Protein AF-A0A9D6MHW8-F1 (afdb_monomer_lite)

Structure (mmCIF, N/CA/C/O backbone):
data_AF-A0A9D6MHW8-F1
#
_entry.id   AF-A0A9D6MHW8-F1
#
loop_
_atom_site.group_PDB
_atom_site.id
_atom_site.type_symbol
_atom_site.label_atom_id
_atom_site.label_alt_id
_atom_site.label_comp_id
_atom_site.label_asym_id
_atom_site.label_entity_id
_atom_site.label_seq_id
_atom_site.pdbx_PDB_ins_code
_atom_site.Cartn_x
_atom_site.Cartn_y
_atom_site.Cartn_z
_atom_site.occupancy
_atom_site.B_iso_or_equiv
_atom_site.auth_seq_id
_atom_site.auth_comp_id
_atom_site.auth_asym_id
_atom_site.auth_atom_id
_atom_site.pdbx_PDB_model_num
ATOM 1 N N . MET A 1 1 ? 8.747 -47.558 -3.007 1.00 45.25 1 MET A N 1
ATOM 2 C CA . MET A 1 1 ? 7.512 -46.840 -2.622 1.00 45.25 1 MET A CA 1
ATOM 3 C C . MET A 1 1 ? 7.014 -46.098 -3.854 1.00 45.25 1 MET A C 1
ATOM 5 O O . MET A 1 1 ? 7.780 -45.336 -4.421 1.00 45.25 1 MET A O 1
ATOM 9 N N . LYS A 1 2 ? 5.817 -46.427 -4.355 1.00 37.75 2 LYS A N 1
ATOM 10 C CA . LYS A 1 2 ? 5.251 -45.852 -5.588 1.00 37.75 2 LYS A CA 1
ATOM 11 C C . LYS A 1 2 ? 4.432 -44.615 -5.209 1.00 37.75 2 LYS A C 1
ATOM 13 O O . LYS A 1 2 ? 3.480 -44.750 -4.446 1.00 37.75 2 LYS A O 1
ATOM 18 N N . HIS A 1 3 ? 4.806 -43.433 -5.693 1.00 39.91 3 HIS A N 1
ATOM 19 C CA . HIS A 1 3 ? 4.016 -42.218 -5.492 1.00 39.91 3 HIS A CA 1
ATOM 20 C C . HIS A 1 3 ? 2.949 -42.115 -6.581 1.00 39.91 3 HIS A C 1
ATOM 22 O O . HIS A 1 3 ? 3.249 -41.982 -7.764 1.00 39.91 3 HIS A O 1
ATOM 28 N N . SER A 1 4 ? 1.698 -42.256 -6.147 1.00 43.16 4 SER A N 1
ATOM 29 C CA . SER A 1 4 ? 0.501 -42.107 -6.965 1.00 43.16 4 SER A CA 1
ATOM 30 C C . SER A 1 4 ? 0.203 -40.618 -7.117 1.00 43.16 4 SER A C 1
ATOM 32 O O . SER A 1 4 ? -0.117 -39.949 -6.137 1.00 43.16 4 SER A O 1
ATOM 34 N N . ILE A 1 5 ? 0.331 -40.098 -8.335 1.00 41.22 5 ILE A N 1
ATOM 35 C CA . ILE A 1 5 ? -0.012 -38.714 -8.672 1.00 41.22 5 ILE A CA 1
ATOM 36 C C . ILE A 1 5 ? -1.536 -38.644 -8.819 1.00 41.22 5 ILE A C 1
ATOM 38 O O . ILE A 1 5 ? -2.108 -39.216 -9.745 1.00 41.22 5 ILE A O 1
ATOM 42 N N . SER A 1 6 ? -2.191 -37.985 -7.863 1.00 47.97 6 SER A N 1
ATOM 43 C CA . SER A 1 6 ? -3.629 -37.711 -7.882 1.00 47.97 6 SER A CA 1
ATOM 44 C C . SER A 1 6 ? -3.895 -36.482 -8.750 1.00 47.97 6 SER A C 1
ATOM 46 O O . SER A 1 6 ? -3.543 -35.363 -8.379 1.00 47.97 6 SER A O 1
ATOM 48 N N . ILE A 1 7 ? -4.482 -36.698 -9.925 1.00 47.59 7 ILE A N 1
ATOM 49 C CA . ILE A 1 7 ? -4.907 -35.639 -10.843 1.00 47.59 7 ILE A CA 1
ATOM 50 C C . ILE A 1 7 ? -6.338 -35.248 -10.460 1.00 47.59 7 ILE A C 1
ATOM 52 O O . ILE A 1 7 ? -7.271 -36.030 -10.641 1.00 47.59 7 ILE A O 1
ATOM 56 N N . TYR A 1 8 ? -6.515 -34.043 -9.921 1.00 42.53 8 TYR A N 1
ATOM 57 C CA . TYR A 1 8 ? -7.841 -33.483 -9.660 1.00 42.53 8 TYR A CA 1
ATOM 58 C C . TYR A 1 8 ? -8.502 -33.027 -10.974 1.00 42.53 8 TYR A C 1
ATOM 60 O O . TYR A 1 8 ? -7.849 -32.374 -11.790 1.00 42.53 8 TYR A O 1
ATOM 68 N N . PRO A 1 9 ? -9.796 -33.320 -11.201 1.00 50.28 9 PRO A N 1
ATOM 69 C CA . PRO A 1 9 ? -10.499 -32.865 -12.391 1.00 50.28 9 PRO A CA 1
ATOM 70 C C . PRO A 1 9 ? -10.861 -31.375 -12.306 1.00 50.28 9 PRO A C 1
ATOM 72 O O . PRO A 1 9 ? -11.487 -30.913 -11.350 1.00 50.28 9 PRO A O 1
ATOM 75 N N . ILE A 1 10 ? -10.517 -30.642 -13.365 1.00 46.12 10 ILE A N 1
ATOM 76 C CA . ILE A 1 10 ? -10.939 -29.261 -13.623 1.00 46.12 10 ILE A CA 1
ATOM 77 C C . ILE A 1 10 ? -12.464 -29.250 -13.818 1.00 46.12 10 ILE A C 1
ATOM 79 O O . ILE A 1 10 ? -12.979 -29.767 -14.813 1.00 46.12 10 ILE A O 1
ATOM 83 N N . ARG A 1 11 ? -13.203 -28.659 -12.870 1.00 42.16 11 ARG A N 1
ATOM 84 C CA . ARG A 1 11 ? -14.642 -28.394 -13.018 1.00 42.16 11 ARG A CA 1
ATOM 85 C C . ARG A 1 11 ? -14.851 -27.288 -14.056 1.00 42.16 11 ARG A C 1
ATOM 87 O O . ARG A 1 11 ? -14.437 -26.153 -13.850 1.00 42.16 11 ARG A O 1
ATOM 94 N N . ARG A 1 12 ? -15.514 -27.627 -15.164 1.00 43.53 12 ARG A N 1
ATOM 95 C CA . ARG A 1 12 ? -16.048 -26.661 -16.135 1.00 43.53 12 ARG A CA 1
ATOM 96 C C . ARG A 1 12 ? -17.321 -26.043 -15.556 1.00 43.53 12 ARG A C 1
ATOM 98 O O . ARG A 1 12 ? -18.259 -26.774 -15.245 1.00 43.53 12 ARG A O 1
ATOM 105 N N . ASN A 1 13 ? -17.341 -24.721 -15.407 1.00 44.19 13 ASN A N 1
ATOM 106 C CA . ASN A 1 13 ? -18.536 -23.989 -14.999 1.00 44.19 13 ASN A CA 1
ATOM 107 C C . ASN A 1 13 ? -19.590 -24.030 -16.110 1.00 44.19 13 ASN A C 1
ATOM 109 O O . ASN A 1 13 ? -19.290 -23.835 -17.288 1.00 44.19 13 ASN A O 1
ATOM 113 N N . ALA A 1 14 ? -20.814 -24.343 -15.693 1.00 45.22 14 ALA A N 1
ATOM 114 C CA . ALA A 1 14 ? -21.983 -24.507 -16.531 1.00 45.22 14 ALA A CA 1
ATOM 115 C C . ALA A 1 14 ? -22.460 -23.173 -17.122 1.00 45.22 14 ALA A C 1
ATOM 117 O O . ALA A 1 14 ? -22.386 -22.117 -16.500 1.00 45.22 14 ALA A O 1
ATOM 118 N N . THR A 1 15 ? -22.954 -23.281 -18.347 1.00 43.88 15 THR A N 1
ATOM 119 C CA . THR A 1 15 ? -23.529 -22.252 -19.206 1.00 43.88 15 THR A CA 1
ATOM 120 C C . THR A 1 15 ? -24.813 -21.676 -18.602 1.00 43.88 15 THR A C 1
ATOM 122 O O . THR A 1 15 ? -25.770 -22.412 -18.368 1.00 43.88 15 THR A O 1
ATOM 125 N N . THR A 1 16 ? -24.855 -20.364 -18.373 1.00 48.88 16 THR A N 1
ATOM 126 C CA . THR A 1 16 ? -26.069 -19.648 -17.949 1.00 48.88 16 THR A CA 1
ATOM 127 C C . THR A 1 16 ? -27.046 -19.499 -19.129 1.00 48.88 16 THR A C 1
ATOM 129 O O . THR A 1 16 ? -26.592 -19.218 -20.244 1.00 48.88 16 THR A O 1
ATOM 132 N N . PRO A 1 17 ? -28.371 -19.668 -18.942 1.00 48.12 17 PRO A N 1
ATOM 133 C CA . PRO A 1 17 ? -29.349 -19.535 -20.018 1.00 48.12 17 PRO A CA 1
ATOM 134 C C . PRO A 1 17 ? -29.553 -18.073 -20.427 1.00 48.12 17 PRO A C 1
ATOM 136 O O . PRO A 1 17 ? -29.654 -17.176 -19.597 1.00 48.12 17 PRO A O 1
ATOM 139 N N . ARG A 1 18 ? -29.643 -17.870 -21.741 1.00 44.78 18 ARG A N 1
ATOM 140 C CA . ARG A 1 18 ? -29.915 -16.609 -22.432 1.00 44.78 18 ARG A CA 1
ATOM 141 C C . ARG A 1 18 ? -31.380 -16.213 -22.214 1.00 44.78 18 ARG A C 1
ATOM 143 O O . ARG A 1 18 ? -32.266 -16.818 -22.815 1.00 44.78 18 ARG A O 1
ATOM 150 N N . GLU A 1 19 ? -31.626 -15.228 -21.353 1.00 51.53 19 GLU A N 1
ATOM 151 C CA . GLU A 1 19 ? -32.950 -14.621 -21.189 1.00 51.53 19 GLU A CA 1
ATOM 152 C C . GLU A 1 19 ? -33.404 -13.927 -22.478 1.00 51.53 19 GLU A C 1
ATOM 154 O O . GLU A 1 19 ? -32.643 -13.252 -23.176 1.00 51.53 19 GLU A O 1
ATOM 159 N N . GLN A 1 20 ? -34.671 -14.170 -22.803 1.00 48.22 20 GLN A N 1
ATOM 160 C CA . GLN A 1 20 ? -35.383 -13.667 -23.965 1.00 48.22 20 GLN A CA 1
ATOM 161 C C . GLN A 1 20 ? -35.797 -12.210 -23.725 1.00 48.22 20 GLN A C 1
ATOM 163 O O . GLN A 1 20 ? -36.552 -11.917 -22.803 1.00 48.22 20 GLN A O 1
ATOM 168 N N . LEU A 1 21 ? -35.320 -11.303 -24.580 1.00 48.91 21 LEU A N 1
ATOM 169 C CA . LEU A 1 21 ? -35.797 -9.923 -24.655 1.00 48.91 21 LEU A CA 1
ATOM 170 C C . LEU A 1 21 ? -37.099 -9.876 -25.465 1.00 48.91 21 LEU A C 1
ATOM 172 O O . LEU A 1 21 ? -37.117 -10.187 -26.656 1.00 48.91 21 LEU A O 1
ATOM 176 N N . SER A 1 22 ? -38.175 -9.491 -24.784 1.00 55.31 22 SER A N 1
ATOM 177 C CA . SER A 1 22 ? -39.485 -9.150 -25.348 1.00 55.31 22 SER A CA 1
ATOM 178 C C . SER A 1 22 ? -39.481 -7.754 -26.007 1.00 55.31 22 SER A C 1
ATOM 180 O O . SER A 1 22 ? -38.567 -6.964 -25.760 1.00 55.31 22 SER A O 1
ATOM 182 N N . PRO A 1 23 ? -40.462 -7.460 -26.883 1.00 53.72 23 PRO A N 1
ATOM 183 C CA . PRO A 1 23 ? -40.322 -6.490 -27.966 1.00 53.72 23 PRO A CA 1
ATOM 184 C C . PRO A 1 23 ? -40.578 -5.029 -27.568 1.00 53.72 23 PRO A C 1
ATOM 186 O O . PRO A 1 23 ? -41.358 -4.726 -26.669 1.00 53.72 23 PRO A O 1
ATOM 189 N N . LEU A 1 24 ? -39.922 -4.144 -28.326 1.00 45.19 24 LEU A N 1
ATOM 190 C CA . LEU A 1 24 ? -40.096 -2.692 -28.362 1.00 45.19 24 LEU A CA 1
ATOM 191 C C . LEU A 1 24 ? -41.551 -2.320 -28.677 1.00 45.19 24 LEU A C 1
ATOM 193 O O . LEU A 1 24 ? -42.069 -2.682 -29.732 1.00 45.19 24 LEU A O 1
ATOM 197 N N . THR A 1 25 ? -42.180 -1.562 -27.781 1.00 54.12 25 THR A N 1
ATOM 198 C CA . THR A 1 25 ? -43.407 -0.817 -28.070 1.00 54.12 25 THR A CA 1
ATOM 199 C C . THR A 1 25 ? -43.068 0.598 -28.520 1.00 54.12 25 THR A C 1
ATOM 201 O O . THR A 1 25 ? -42.344 1.324 -27.835 1.00 54.12 25 THR A O 1
ATOM 204 N N . ASP A 1 26 ? -43.637 0.956 -29.665 1.00 49.16 26 ASP A N 1
ATOM 205 C CA . ASP A 1 26 ? -43.727 2.290 -30.243 1.00 49.16 26 ASP A CA 1
ATOM 206 C C . ASP A 1 26 ? -44.393 3.306 -29.301 1.00 49.16 26 ASP A C 1
ATOM 208 O O . ASP A 1 26 ? -45.419 3.012 -28.690 1.00 49.16 26 ASP A O 1
ATOM 212 N N . THR A 1 27 ? -43.875 4.539 -29.282 1.00 51.25 27 THR A N 1
ATOM 213 C CA . THR A 1 27 ? -44.660 5.741 -28.947 1.00 51.25 27 THR A CA 1
ATOM 214 C C . THR A 1 27 ? -44.153 6.944 -29.745 1.00 51.25 27 THR A C 1
ATOM 216 O O . THR A 1 27 ? -43.141 7.564 -29.430 1.00 51.25 27 THR A O 1
ATOM 219 N N . GLU A 1 28 ? -44.853 7.174 -30.850 1.00 43.94 28 GLU A N 1
ATOM 220 C CA . GLU A 1 28 ? -45.355 8.437 -31.407 1.00 43.94 28 GLU A CA 1
ATOM 221 C C . GLU A 1 28 ? -44.803 9.798 -30.915 1.00 43.94 28 GLU A C 1
ATOM 223 O O . GLU A 1 28 ? -44.955 10.219 -29.772 1.00 43.94 28 GLU A O 1
ATOM 228 N N . SER A 1 29 ? -44.265 10.532 -31.897 1.00 49.41 29 SER A N 1
ATOM 229 C CA . SER A 1 29 ? -44.539 11.933 -32.269 1.00 49.41 29 SER A CA 1
ATOM 230 C C . SER A 1 29 ? -45.158 12.911 -31.253 1.00 49.41 29 SER A C 1
ATOM 232 O O . SER A 1 29 ? -46.347 12.832 -30.952 1.00 49.41 29 SER A O 1
ATOM 234 N N . VAL A 1 30 ? -44.437 14.006 -30.966 1.00 53.97 30 VAL A N 1
ATOM 235 C CA . VAL A 1 30 ? -45.055 15.322 -30.712 1.00 53.97 30 VAL A CA 1
ATOM 236 C C . VAL A 1 30 ? -44.349 16.419 -31.512 1.00 53.97 30 VAL A C 1
ATOM 238 O O . VAL A 1 30 ? -43.137 16.614 -31.472 1.00 53.97 30 VAL A O 1
ATOM 241 N N . THR A 1 31 ? -45.185 17.116 -32.266 1.00 47.62 31 THR A N 1
ATOM 242 C CA . THR A 1 31 ? -44.921 18.111 -33.300 1.00 47.62 31 THR A CA 1
ATOM 243 C C . THR A 1 31 ? -44.859 19.525 -32.709 1.00 47.62 31 THR A C 1
ATOM 245 O O . THR A 1 31 ? -45.636 19.854 -31.824 1.00 47.62 31 THR A O 1
ATOM 248 N N . GLN A 1 32 ? -43.971 20.358 -33.270 1.00 48.66 32 GLN A N 1
ATOM 249 C CA . GLN A 1 32 ? -44.018 21.829 -33.413 1.00 48.66 32 GLN A CA 1
ATOM 250 C C . GLN A 1 32 ? -44.649 22.697 -32.305 1.00 48.66 32 GLN A C 1
ATOM 252 O O . GLN A 1 32 ? -45.856 22.663 -32.095 1.00 48.66 32 GLN A O 1
ATOM 257 N N . ARG A 1 33 ? -43.887 23.701 -31.842 1.00 41.53 33 ARG A N 1
ATOM 258 C CA . ARG A 1 33 ? -44.236 25.145 -31.907 1.00 41.53 33 ARG A CA 1
ATOM 259 C C . ARG A 1 33 ? -43.246 25.957 -31.069 1.00 41.53 33 ARG A C 1
ATOM 261 O O . ARG A 1 33 ? -43.244 25.852 -29.854 1.00 41.53 33 ARG A O 1
ATOM 268 N N . ASN A 1 34 ? -42.458 26.821 -31.705 1.00 41.97 34 ASN A N 1
ATOM 269 C CA . ASN A 1 34 ? -42.632 28.269 -31.545 1.00 41.97 34 ASN A CA 1
ATOM 270 C C . ASN A 1 34 ? -41.599 29.048 -32.359 1.00 41.97 34 ASN A C 1
ATOM 272 O O . ASN A 1 34 ? -40.397 28.807 -32.328 1.00 41.97 34 ASN A O 1
ATOM 276 N N . ARG A 1 35 ? -42.139 29.985 -33.133 1.00 45.62 35 ARG A N 1
ATOM 277 C CA . ARG A 1 35 ? -41.469 30.868 -34.078 1.00 45.62 35 ARG A CA 1
ATOM 278 C C . ARG A 1 35 ? -41.793 32.293 -33.612 1.00 45.62 35 ARG A C 1
ATOM 280 O O . ARG A 1 35 ? -42.969 32.587 -33.439 1.00 45.62 35 ARG A O 1
ATOM 287 N N . ARG A 1 36 ? -40.765 33.151 -33.581 1.00 48.03 36 ARG A N 1
ATOM 288 C CA . ARG A 1 36 ? -40.780 34.635 -33.659 1.00 48.03 36 ARG A CA 1
ATOM 289 C C . ARG A 1 36 ? -41.032 35.463 -32.385 1.00 48.03 36 ARG A C 1
ATOM 291 O O . ARG A 1 36 ? -42.168 35.638 -31.978 1.00 48.03 36 ARG A O 1
ATOM 298 N N . ALA A 1 37 ? -39.970 36.142 -31.950 1.00 45.16 37 ALA A N 1
ATOM 299 C CA . ALA A 1 37 ? -39.760 37.608 -31.926 1.00 45.16 37 ALA A CA 1
ATOM 300 C C . ALA A 1 37 ? -38.235 37.792 -31.690 1.00 45.16 37 ALA A C 1
ATOM 302 O O . ALA A 1 37 ? -37.701 37.058 -30.871 1.00 45.16 37 ALA A O 1
ATOM 303 N N . ARG A 1 38 ? -37.370 38.518 -32.418 1.00 50.75 38 ARG A N 1
ATOM 304 C CA . ARG A 1 38 ? -37.377 39.768 -33.210 1.00 50.75 38 ARG A CA 1
ATOM 305 C C .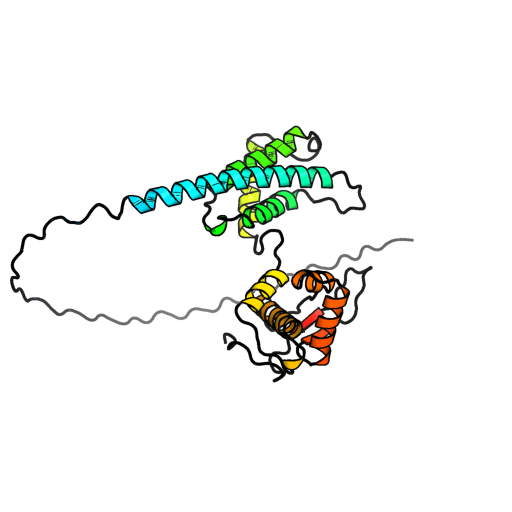 ARG A 1 38 ? -37.638 41.050 -32.416 1.00 50.75 38 ARG A C 1
ATOM 307 O O . ARG A 1 38 ? -38.638 41.697 -32.671 1.00 50.75 38 ARG A O 1
ATOM 314 N N . GLU A 1 39 ? -36.659 41.433 -31.595 1.00 46.47 39 GLU A N 1
ATOM 315 C CA . GLU A 1 39 ? -36.304 42.822 -31.242 1.00 46.47 39 GLU A CA 1
ATOM 316 C C . GLU A 1 39 ? -34.761 42.832 -31.102 1.00 46.47 39 GLU A C 1
ATOM 318 O O . GLU A 1 39 ? -34.216 42.075 -30.311 1.00 46.47 39 GLU A O 1
ATOM 323 N N . SER A 1 40 ? -33.993 43.243 -32.119 1.00 54.22 40 SER A N 1
ATOM 324 C CA . SER A 1 40 ? -33.408 44.587 -32.278 1.00 54.22 40 SER A CA 1
ATOM 325 C C . SER A 1 40 ? -32.750 45.119 -31.004 1.00 54.22 40 SER A C 1
ATOM 327 O O . SER A 1 40 ? -33.317 45.975 -30.335 1.00 54.22 40 SER A O 1
ATOM 329 N N . GLU A 1 41 ? -31.533 44.644 -30.726 1.00 51.69 41 GLU A N 1
ATOM 330 C CA . GLU A 1 41 ? -30.646 45.247 -29.735 1.00 51.69 41 GLU A CA 1
ATOM 331 C C . GLU A 1 41 ? -29.318 45.645 -30.390 1.00 51.69 41 GLU A C 1
ATOM 333 O O . GLU A 1 41 ? -28.684 44.898 -31.140 1.00 51.69 41 GLU A O 1
ATOM 338 N N . THR A 1 42 ? -29.006 46.910 -30.167 1.00 46.19 42 THR A N 1
ATOM 339 C CA . THR A 1 42 ? -27.934 47.728 -30.710 1.00 46.19 42 THR A CA 1
ATOM 340 C C . THR A 1 42 ? -26.562 47.131 -30.402 1.00 46.19 42 THR A C 1
ATOM 342 O O . THR A 1 42 ? -26.211 46.923 -29.246 1.00 46.19 42 THR A O 1
ATOM 345 N N . GLN A 1 43 ? -25.764 46.888 -31.445 1.00 46.59 43 GLN A N 1
ATOM 346 C CA . GLN A 1 43 ? -24.351 46.543 -31.306 1.00 46.59 43 GLN A CA 1
ATOM 347 C C . GLN A 1 43 ? -23.559 47.771 -30.853 1.00 46.59 43 GLN A C 1
ATOM 349 O O . GLN A 1 43 ? -23.266 48.671 -31.640 1.00 46.59 43 GLN A O 1
ATOM 354 N N . GLU A 1 44 ? -23.210 47.778 -29.572 1.00 56.97 44 GLU A N 1
ATOM 355 C CA . GLU A 1 44 ? -22.168 48.616 -28.992 1.00 56.97 44 GLU A CA 1
ATOM 356 C C . GLU A 1 44 ? -20.795 47.965 -29.279 1.00 56.97 44 GLU A C 1
ATOM 358 O O . GLU A 1 44 ? -20.652 46.745 -29.134 1.00 56.97 44 GLU A O 1
ATOM 363 N N . PRO A 1 45 ? -19.774 48.713 -29.733 1.00 49.59 45 PRO A N 1
ATOM 364 C CA . PRO A 1 45 ? -18.471 48.142 -30.045 1.00 49.59 45 PRO A CA 1
ATOM 365 C C . PRO A 1 45 ? -17.723 47.811 -28.748 1.00 49.59 45 PRO A C 1
ATOM 367 O O . PRO A 1 45 ? -17.074 48.670 -28.156 1.00 49.59 45 PRO A O 1
ATOM 370 N N . GLN A 1 46 ? -17.796 46.551 -28.311 1.00 49.28 46 GLN A N 1
ATOM 371 C CA . GLN A 1 46 ? -16.951 46.067 -27.224 1.00 49.28 46 GLN A CA 1
ATOM 372 C C . GLN A 1 46 ? -15.485 46.010 -27.664 1.00 49.28 46 GLN A C 1
ATOM 374 O O . GLN A 1 46 ? -15.075 45.320 -28.600 1.00 49.28 46 GLN A O 1
ATOM 379 N N . GLU A 1 47 ? -14.714 46.810 -26.948 1.00 51.75 47 GLU A N 1
ATOM 380 C CA . GLU A 1 47 ? -13.281 46.997 -27.011 1.00 51.75 47 GLU A CA 1
ATOM 381 C C . GLU A 1 47 ? -12.544 45.676 -26.718 1.00 51.75 47 GLU A C 1
ATOM 383 O O . GLU A 1 47 ? -12.772 45.011 -25.707 1.00 51.75 47 GLU A O 1
ATOM 388 N N . LYS A 1 48 ? -11.641 45.287 -27.623 1.00 55.22 48 LYS A N 1
ATOM 389 C CA . LYS A 1 48 ? -10.799 44.086 -27.536 1.00 55.22 48 LYS A CA 1
ATOM 390 C C . LYS A 1 48 ? -9.886 44.140 -26.300 1.00 55.22 48 LYS A C 1
ATOM 392 O O . LYS A 1 48 ? -8.785 44.681 -26.371 1.00 55.22 48 LYS A O 1
ATOM 397 N N . LYS A 1 49 ? -10.315 43.537 -25.189 1.00 59.62 49 LYS A N 1
ATOM 398 C CA . LYS A 1 49 ? -9.498 43.269 -23.985 1.00 59.62 49 LYS A CA 1
ATOM 399 C C . LYS A 1 49 ? -9.375 41.779 -23.664 1.00 59.62 49 LYS A C 1
ATOM 401 O O . LYS A 1 49 ? -9.190 41.381 -22.523 1.00 59.62 49 LYS A O 1
ATOM 406 N N . GLU A 1 50 ? -9.436 40.943 -24.685 1.00 59.34 50 GLU A N 1
ATOM 407 C CA . GLU A 1 50 ? -9.289 39.502 -24.547 1.00 59.34 50 GLU A CA 1
ATOM 408 C C . GLU A 1 50 ? -8.135 39.081 -25.452 1.00 59.34 50 GLU A C 1
ATOM 410 O O . GLU A 1 50 ? -8.246 39.243 -26.663 1.00 59.34 50 GLU A O 1
ATOM 415 N N . THR A 1 51 ? -6.996 38.686 -24.865 1.00 56.91 51 THR A N 1
ATOM 416 C CA . THR A 1 51 ? -5.949 37.753 -25.371 1.00 56.91 51 THR A CA 1
ATOM 417 C C . THR A 1 51 ? -4.603 38.039 -24.672 1.00 56.91 51 THR A C 1
ATOM 419 O O . THR A 1 51 ? -3.616 38.380 -25.319 1.00 56.91 51 THR A O 1
ATOM 422 N N . GLN A 1 52 ? -4.519 37.910 -23.342 1.00 54.78 52 GLN A N 1
ATOM 423 C CA . GLN A 1 52 ? -3.203 37.836 -22.672 1.00 54.78 52 GLN A CA 1
ATOM 424 C C . GLN A 1 52 ? -3.129 36.806 -21.532 1.00 54.78 52 GLN A C 1
ATOM 426 O O . GLN A 1 52 ? -2.072 36.212 -21.347 1.00 54.78 52 GLN A O 1
ATOM 431 N N . GLU A 1 53 ? -4.240 36.445 -20.881 1.00 55.81 53 GLU A N 1
ATOM 432 C CA . GLU A 1 53 ? -4.230 35.437 -19.799 1.00 55.81 53 GLU A CA 1
ATOM 433 C C . GLU A 1 53 ? -4.102 33.969 -20.257 1.00 55.81 53 GLU A C 1
ATOM 435 O O . GLU A 1 53 ? -3.787 33.086 -19.460 1.00 55.81 53 GLU A O 1
ATOM 440 N N . THR A 1 54 ? -4.280 33.657 -21.543 1.00 54.47 54 THR A N 1
ATOM 441 C CA . THR A 1 54 ? -4.185 32.268 -22.044 1.00 54.47 54 THR A CA 1
ATOM 442 C C . THR A 1 54 ? -2.764 31.830 -22.421 1.00 54.47 54 THR A C 1
ATOM 444 O O . THR A 1 54 ? -2.559 30.661 -22.759 1.00 54.47 54 THR A O 1
ATOM 447 N N . ARG A 1 55 ? -1.765 32.726 -22.370 1.00 53.72 55 ARG A N 1
ATOM 448 C CA . ARG A 1 55 ? -0.372 32.397 -22.732 1.00 53.72 55 ARG A CA 1
ATOM 449 C C . ARG A 1 55 ? 0.484 31.903 -21.563 1.00 53.72 55 ARG A C 1
ATOM 451 O O . ARG A 1 55 ? 1.414 31.144 -21.814 1.00 53.72 55 ARG A O 1
ATOM 458 N N . GLU A 1 56 ? 0.148 32.222 -20.314 1.00 55.38 56 GLU A N 1
ATOM 459 C CA . GLU A 1 56 ? 0.985 31.834 -19.163 1.00 55.38 56 GLU A CA 1
ATOM 460 C C . GLU A 1 56 ? 0.784 30.380 -18.705 1.00 55.38 56 GLU A C 1
ATOM 462 O O . GLU A 1 56 ? 1.722 29.748 -18.222 1.00 55.38 56 GLU A O 1
ATOM 467 N N . LYS A 1 57 ? -0.382 29.767 -18.950 1.00 56.31 57 LYS A N 1
ATOM 468 C CA . LYS A 1 57 ? -0.623 28.373 -18.523 1.00 56.31 57 LYS A CA 1
ATOM 469 C C . LYS A 1 57 ? 0.110 27.314 -19.356 1.00 56.31 57 LYS A C 1
ATOM 471 O O . LYS A 1 57 ? 0.315 26.209 -18.866 1.00 56.31 57 LYS A O 1
ATOM 476 N N . LYS A 1 58 ? 0.549 27.626 -20.584 1.00 58.00 58 LYS A N 1
ATOM 477 C CA . LYS A 1 58 ? 1.246 26.650 -21.449 1.00 58.00 58 LYS A CA 1
ATOM 478 C C . LYS A 1 58 ? 2.709 26.406 -21.057 1.00 58.00 58 LYS A C 1
ATOM 480 O O . LYS A 1 58 ? 3.234 25.345 -21.374 1.00 58.00 58 LYS A O 1
ATOM 485 N N . GLY A 1 59 ? 3.352 27.337 -20.346 1.00 61.16 59 GLY A N 1
ATOM 486 C CA . GLY A 1 59 ? 4.740 27.164 -19.896 1.00 61.16 59 GLY A CA 1
ATOM 487 C C . GLY A 1 59 ? 4.886 26.162 -18.746 1.00 61.16 59 GLY A C 1
ATOM 488 O O . GLY A 1 59 ? 5.855 25.410 -18.692 1.00 61.16 59 GLY A O 1
ATOM 489 N N . SER A 1 60 ? 3.892 26.096 -17.856 1.00 66.62 60 SER A N 1
ATOM 490 C CA . SER A 1 60 ? 3.980 25.293 -16.630 1.00 66.62 60 SER A CA 1
ATOM 491 C C . SER A 1 60 ? 3.899 23.781 -16.893 1.00 66.62 60 SER A C 1
ATOM 493 O O . SER A 1 60 ? 4.657 23.010 -16.311 1.00 66.62 60 SER A O 1
ATOM 495 N N . THR A 1 61 ? 3.052 23.338 -17.827 1.00 69.81 61 THR A N 1
ATOM 496 C CA . THR A 1 61 ? 2.852 21.900 -18.092 1.00 69.81 61 THR A CA 1
ATOM 497 C C . THR A 1 61 ? 4.046 21.250 -18.795 1.00 69.81 61 THR A C 1
ATOM 499 O O . THR A 1 61 ? 4.329 20.078 -18.559 1.00 69.81 61 THR A O 1
ATOM 502 N N . SER A 1 62 ? 4.769 22.006 -19.632 1.00 71.56 62 SER A N 1
ATOM 503 C CA . SER A 1 62 ? 5.962 21.498 -20.323 1.00 71.56 62 SER A CA 1
ATOM 504 C C . SER A 1 62 ? 7.112 21.248 -19.351 1.00 71.56 62 SER A C 1
ATOM 506 O O . SER A 1 62 ? 7.792 20.238 -19.475 1.00 71.56 62 SER A O 1
ATOM 508 N N . SER A 1 63 ? 7.305 22.138 -18.370 1.00 76.06 63 SER A N 1
ATOM 509 C CA . SER A 1 63 ? 8.383 21.999 -17.386 1.00 76.06 63 SER A CA 1
ATOM 510 C C . SER A 1 63 ? 8.187 20.771 -16.495 1.00 76.06 63 SER A C 1
ATOM 512 O O . SER A 1 63 ? 9.146 20.056 -16.236 1.00 76.06 63 SER A O 1
ATOM 514 N N . ILE A 1 64 ? 6.950 20.502 -16.062 1.00 76.25 64 ILE A N 1
ATOM 515 C CA . ILE A 1 64 ? 6.638 19.372 -15.171 1.00 76.25 64 ILE A CA 1
ATOM 516 C C . ILE A 1 64 ? 6.893 18.025 -15.864 1.00 76.25 64 ILE A C 1
ATOM 518 O O . ILE A 1 64 ? 7.405 17.101 -15.238 1.00 76.25 64 ILE A O 1
ATOM 522 N N . ARG A 1 65 ? 6.570 17.908 -17.160 1.00 74.69 65 ARG A N 1
ATOM 523 C CA . ARG A 1 65 ? 6.770 16.659 -17.915 1.00 74.69 65 ARG A CA 1
ATOM 524 C C . ARG A 1 65 ? 8.238 16.325 -18.138 1.00 74.69 65 ARG A C 1
ATOM 526 O O . ARG A 1 65 ? 8.607 15.165 -18.000 1.00 74.69 65 ARG A O 1
ATOM 533 N N . THR A 1 66 ? 9.063 17.325 -18.447 1.00 81.56 66 THR A N 1
ATOM 534 C CA . THR A 1 66 ? 10.510 17.116 -18.577 1.00 81.56 66 THR A CA 1
ATOM 535 C C . THR A 1 66 ? 11.093 16.604 -17.261 1.00 81.56 66 THR A C 1
ATOM 537 O O . THR A 1 66 ? 11.751 15.573 -17.256 1.00 81.56 66 THR A O 1
ATOM 540 N N . THR A 1 67 ? 10.743 17.235 -16.134 1.00 88.44 67 THR A N 1
ATOM 541 C CA . THR A 1 67 ? 11.209 16.794 -14.810 1.00 88.44 67 THR A CA 1
ATOM 542 C C . THR A 1 67 ? 10.771 15.369 -14.473 1.00 88.44 67 THR A C 1
ATOM 544 O O . THR A 1 67 ? 11.574 14.600 -13.954 1.00 88.44 67 THR A O 1
ATOM 547 N N . PHE A 1 68 ? 9.527 14.992 -14.785 1.00 89.00 68 PHE A N 1
ATOM 548 C CA . PHE A 1 68 ? 9.056 13.624 -14.559 1.00 89.00 68 PHE A CA 1
ATOM 549 C C . PHE A 1 68 ? 9.831 12.601 -15.394 1.00 89.00 68 PHE A C 1
ATOM 551 O O . PHE A 1 68 ? 10.230 11.570 -14.866 1.00 89.00 68 PHE A O 1
ATOM 558 N N . ARG A 1 69 ? 10.053 12.878 -16.685 1.00 88.25 69 ARG A N 1
ATOM 559 C CA . ARG A 1 69 ? 10.778 11.972 -17.584 1.00 88.25 69 ARG A CA 1
ATOM 560 C C . ARG A 1 69 ? 12.191 11.696 -17.072 1.00 88.25 69 ARG A C 1
ATOM 562 O O . ARG A 1 69 ? 12.594 10.539 -17.038 1.00 88.25 69 ARG A O 1
ATOM 569 N N . ASP A 1 70 ? 12.902 12.734 -16.642 1.00 90.06 70 ASP A N 1
ATOM 570 C CA . ASP A 1 70 ? 14.265 12.600 -16.122 1.00 90.06 70 ASP A CA 1
ATOM 571 C C . ASP A 1 70 ? 14.281 11.768 -14.826 1.00 90.06 70 ASP A C 1
ATOM 573 O O . ASP A 1 70 ? 15.054 10.820 -14.707 1.00 90.06 70 ASP A O 1
ATOM 577 N N . GLN A 1 71 ? 13.348 12.039 -13.902 1.00 89.62 71 GLN A N 1
ATOM 578 C CA . GLN A 1 71 ? 13.175 11.250 -12.672 1.00 89.62 71 GLN A CA 1
ATOM 579 C C . GLN A 1 71 ? 12.783 9.794 -12.948 1.00 89.62 71 GLN A C 1
ATOM 581 O O . GLN A 1 71 ? 13.201 8.890 -12.228 1.00 89.62 71 GLN A O 1
ATOM 586 N N . ALA A 1 72 ? 11.961 9.552 -13.971 1.00 88.19 72 ALA A N 1
ATOM 587 C CA . ALA A 1 72 ? 11.549 8.211 -14.360 1.00 88.19 72 ALA A CA 1
ATOM 588 C C . ALA A 1 72 ? 12.727 7.402 -14.905 1.00 88.19 72 ALA A C 1
ATOM 590 O O . ALA A 1 72 ? 12.851 6.228 -14.565 1.00 88.19 72 ALA A O 1
ATOM 591 N N . VAL A 1 73 ? 13.601 8.024 -15.701 1.00 91.12 73 VAL A N 1
ATOM 592 C CA . VAL A 1 73 ? 14.834 7.396 -16.194 1.00 91.12 73 VAL A CA 1
ATOM 593 C C . VAL A 1 73 ? 15.766 7.051 -15.035 1.00 91.12 73 VAL A C 1
ATOM 595 O O . VAL A 1 73 ? 16.138 5.888 -14.902 1.00 91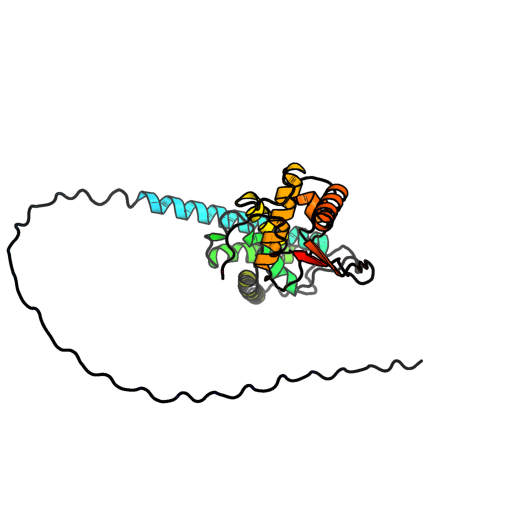.12 73 VAL A O 1
ATOM 598 N N . GLU A 1 74 ? 16.072 8.011 -14.159 1.00 91.50 74 GLU A N 1
ATOM 599 C CA . GLU A 1 74 ? 16.924 7.790 -12.979 1.00 91.50 74 GLU A CA 1
ATOM 600 C C . GLU A 1 74 ? 16.370 6.658 -12.098 1.00 91.50 74 GLU A C 1
ATOM 602 O O . GLU A 1 74 ? 17.051 5.673 -11.822 1.00 91.50 74 GLU A O 1
ATOM 607 N N . SER A 1 75 ? 15.076 6.718 -11.768 1.00 88.31 75 SER A N 1
ATOM 608 C CA . SER A 1 75 ? 14.418 5.687 -10.966 1.00 88.31 75 SER A CA 1
ATOM 609 C C . SER A 1 75 ? 14.395 4.312 -11.636 1.00 88.31 75 SER A C 1
ATOM 611 O O . SER A 1 75 ? 14.283 3.308 -10.927 1.00 88.31 75 SER A O 1
ATOM 613 N N . ALA A 1 76 ? 14.391 4.243 -12.966 1.00 86.69 76 ALA A N 1
ATOM 614 C CA . ALA A 1 76 ? 14.428 2.982 -13.690 1.00 86.69 76 ALA A CA 1
ATOM 615 C C . ALA A 1 76 ? 15.835 2.383 -13.683 1.00 86.69 76 ALA A C 1
ATOM 617 O O . ALA A 1 76 ? 15.975 1.186 -13.450 1.00 86.69 76 ALA A O 1
ATOM 618 N N . MET A 1 77 ? 16.871 3.204 -13.842 1.00 90.44 77 MET A N 1
ATOM 619 C CA . MET A 1 77 ? 18.257 2.756 -13.704 1.00 90.44 77 MET A CA 1
ATOM 620 C C . MET A 1 77 ? 18.518 2.192 -12.301 1.00 90.44 77 MET A C 1
ATOM 622 O O . MET A 1 77 ? 18.966 1.052 -12.187 1.00 90.44 77 MET A O 1
ATOM 626 N N . ASP A 1 78 ? 18.098 2.898 -11.245 1.00 89.50 78 ASP A N 1
ATOM 627 C CA . ASP A 1 78 ? 18.195 2.402 -9.864 1.00 89.50 78 ASP A CA 1
ATOM 628 C C . ASP A 1 78 ? 17.470 1.058 -9.674 1.00 89.50 78 ASP A C 1
ATOM 630 O O . ASP A 1 78 ? 17.934 0.176 -8.951 1.00 89.50 78 ASP A O 1
ATOM 634 N N . ALA A 1 79 ? 16.304 0.890 -10.309 1.00 84.00 79 ALA A N 1
ATOM 635 C CA . ALA A 1 79 ? 15.534 -0.350 -10.234 1.00 84.00 79 ALA A CA 1
ATOM 636 C C . ALA A 1 79 ? 16.252 -1.514 -10.921 1.00 84.00 79 ALA A C 1
ATOM 638 O O . ALA A 1 79 ? 16.173 -2.650 -10.450 1.00 84.00 79 ALA A O 1
ATOM 639 N N . ALA A 1 80 ? 16.921 -1.237 -12.041 1.00 83.19 80 ALA A N 1
ATOM 640 C CA . ALA A 1 80 ? 17.714 -2.220 -12.758 1.00 83.19 80 ALA A CA 1
ATOM 641 C C . ALA A 1 80 ? 18.914 -2.652 -11.908 1.00 83.19 80 ALA A C 1
ATOM 643 O O . ALA A 1 80 ? 19.123 -3.849 -11.723 1.00 83.19 80 ALA A O 1
ATOM 644 N N . GLU A 1 81 ? 19.641 -1.707 -11.311 1.00 86.75 81 GLU A N 1
ATOM 645 C CA . GLU A 1 81 ? 20.754 -2.000 -10.402 1.00 86.75 81 GLU A CA 1
ATOM 646 C C . GLU A 1 81 ? 20.304 -2.786 -9.163 1.00 86.75 81 GLU A C 1
ATOM 648 O O . GLU A 1 81 ? 20.916 -3.792 -8.803 1.00 86.75 81 GLU A O 1
ATOM 653 N N . GLU A 1 82 ? 19.204 -2.385 -8.521 1.00 85.94 82 GLU A N 1
ATOM 654 C CA . GLU A 1 82 ? 18.622 -3.118 -7.393 1.00 85.94 82 GLU A CA 1
ATOM 655 C C . GLU A 1 82 ? 18.235 -4.548 -7.793 1.00 85.94 82 GLU A C 1
ATOM 657 O O . GLU A 1 82 ? 18.477 -5.494 -7.041 1.00 85.94 82 GLU A O 1
ATOM 662 N N . PHE A 1 83 ? 17.649 -4.733 -8.976 1.00 81.38 83 PHE A N 1
ATOM 663 C CA . PHE A 1 83 ? 17.323 -6.059 -9.488 1.00 81.38 83 PHE A CA 1
ATOM 664 C C . PHE A 1 83 ? 18.579 -6.910 -9.712 1.00 81.38 83 PHE A C 1
ATOM 666 O O . PHE A 1 83 ? 18.604 -8.059 -9.275 1.00 81.38 83 PHE A O 1
ATOM 673 N N . LEU A 1 84 ? 19.623 -6.345 -10.320 1.00 82.19 84 LEU A N 1
ATOM 674 C CA . LEU A 1 84 ? 20.905 -7.022 -10.541 1.00 82.19 84 LEU A CA 1
ATOM 675 C C . LEU A 1 84 ? 21.568 -7.426 -9.220 1.00 82.19 84 LEU A C 1
ATOM 677 O O . LEU A 1 84 ? 21.996 -8.566 -9.068 1.00 82.19 84 LEU A O 1
ATOM 681 N N . ASN A 1 85 ? 21.546 -6.552 -8.216 1.00 81.81 85 ASN A N 1
ATOM 682 C CA . ASN A 1 85 ? 22.059 -6.867 -6.881 1.00 81.81 85 ASN A CA 1
ATOM 683 C C . ASN A 1 85 ? 21.255 -7.977 -6.176 1.00 81.81 85 ASN A C 1
ATOM 685 O O . ASN A 1 85 ? 21.786 -8.682 -5.320 1.00 81.81 85 ASN A O 1
ATOM 689 N N . ASN A 1 86 ? 19.978 -8.149 -6.533 1.00 76.75 86 ASN A N 1
ATOM 690 C CA . ASN A 1 86 ? 19.106 -9.195 -5.996 1.00 76.75 86 ASN A CA 1
ATOM 691 C C . ASN A 1 86 ? 19.109 -10.496 -6.826 1.00 76.75 86 ASN A C 1
ATOM 693 O O . ASN A 1 86 ? 18.487 -11.474 -6.408 1.00 76.75 86 ASN A O 1
ATOM 697 N N . LEU A 1 87 ? 19.772 -10.531 -7.984 1.00 70.81 87 LEU A N 1
ATOM 698 C CA . LEU A 1 87 ? 19.914 -11.739 -8.807 1.00 70.81 87 LEU A CA 1
ATOM 699 C C . LEU A 1 87 ? 20.944 -12.724 -8.230 1.00 70.81 87 LEU A C 1
ATOM 701 O O . LEU A 1 87 ? 20.771 -13.932 -8.382 1.00 70.81 87 LEU A O 1
ATOM 705 N N . ASP A 1 88 ? 21.969 -12.222 -7.535 1.00 60.97 88 ASP A N 1
ATOM 706 C CA . ASP A 1 88 ? 23.106 -13.012 -7.023 1.00 60.97 88 ASP A CA 1
ATOM 707 C C . ASP A 1 88 ? 22.856 -13.635 -5.630 1.00 60.97 88 ASP A C 1
ATOM 709 O O . ASP A 1 88 ? 23.650 -14.405 -5.085 1.00 60.97 88 ASP A O 1
ATOM 713 N N . VAL A 1 89 ? 21.707 -13.342 -5.019 1.00 55.00 89 VAL A N 1
ATOM 714 C CA . VAL A 1 89 ? 21.326 -13.954 -3.745 1.00 55.00 89 VAL A CA 1
ATOM 715 C C . VAL A 1 89 ? 20.799 -15.356 -4.062 1.00 55.00 89 VAL A C 1
ATOM 717 O O . VAL A 1 89 ? 19.703 -15.499 -4.592 1.00 55.00 89 VAL A O 1
ATOM 720 N N . GLY A 1 90 ? 21.619 -16.384 -3.804 1.00 50.31 90 GLY A N 1
ATOM 721 C CA . GLY A 1 90 ? 21.453 -17.779 -4.254 1.00 50.31 90 GLY A CA 1
ATOM 722 C C . GLY A 1 90 ? 20.057 -18.419 -4.087 1.00 50.31 90 GLY A C 1
ATOM 723 O O . GLY A 1 90 ? 19.174 -17.845 -3.462 1.00 50.31 90 GLY A O 1
ATOM 724 N N . PRO A 1 91 ? 19.848 -19.658 -4.581 1.00 50.62 91 PRO A N 1
ATOM 725 C CA . PRO A 1 91 ? 18.535 -20.254 -4.905 1.00 50.62 91 PRO A CA 1
ATOM 726 C C . PRO A 1 91 ? 17.496 -20.326 -3.770 1.00 50.62 91 PRO A C 1
ATOM 728 O O . PRO A 1 91 ? 16.328 -20.602 -4.033 1.00 50.62 91 PRO A O 1
ATOM 731 N N . GLU A 1 92 ? 17.895 -20.088 -2.521 1.00 52.91 92 GLU A N 1
ATOM 732 C CA . GLU A 1 92 ? 16.996 -20.018 -1.362 1.00 52.91 92 GLU A CA 1
ATOM 733 C C . GLU A 1 92 ? 16.362 -18.627 -1.160 1.00 52.91 92 GLU A C 1
ATOM 735 O O . GLU A 1 92 ? 15.348 -18.486 -0.474 1.00 52.91 92 GLU A O 1
ATOM 740 N N . SER A 1 93 ? 16.908 -17.602 -1.810 1.00 54.06 93 SER A N 1
ATOM 741 C CA . SER A 1 93 ? 16.444 -16.215 -1.799 1.00 54.06 93 SER A CA 1
ATOM 742 C C . SER A 1 93 ? 15.560 -16.026 -3.027 1.00 54.06 93 SER A C 1
ATOM 744 O O . SER A 1 93 ? 16.034 -15.588 -4.063 1.00 54.06 93 SER A O 1
ATOM 746 N N . GLY A 1 94 ? 14.304 -16.482 -2.946 1.00 56.19 94 GLY A N 1
ATOM 747 C CA . GLY A 1 94 ? 13.368 -16.596 -4.076 1.00 56.19 94 GLY A CA 1
ATOM 748 C C . GLY A 1 94 ? 13.627 -15.605 -5.216 1.00 56.19 94 GLY A C 1
ATOM 749 O O . GLY A 1 94 ? 13.278 -14.428 -5.105 1.00 56.19 94 GLY A O 1
ATOM 750 N N . SER A 1 95 ? 14.266 -16.095 -6.283 1.00 63.34 95 SER A N 1
ATOM 751 C CA . SER A 1 95 ? 14.698 -15.256 -7.395 1.00 63.34 95 SER A CA 1
ATOM 752 C C . SER A 1 95 ? 13.496 -14.543 -8.002 1.00 63.34 95 SER A C 1
ATOM 754 O O . SER A 1 95 ? 12.402 -15.104 -8.147 1.00 63.34 95 SER A O 1
ATOM 756 N N . VAL A 1 96 ? 13.681 -13.266 -8.321 1.00 67.31 96 VAL A N 1
ATOM 757 C CA . VAL A 1 96 ? 12.644 -12.481 -8.982 1.00 67.31 96 VAL A CA 1
ATOM 758 C C . VAL A 1 96 ? 12.428 -13.088 -10.363 1.00 67.31 96 VAL A C 1
ATOM 760 O O . VAL A 1 96 ? 13.337 -13.132 -11.187 1.00 67.31 96 VAL A O 1
ATOM 763 N N . GLN A 1 97 ? 11.224 -13.606 -10.595 1.00 79.06 97 GLN A N 1
ATOM 764 C CA . GLN A 1 97 ? 10.886 -14.222 -11.872 1.00 79.06 97 GLN A CA 1
ATOM 765 C C . GLN A 1 97 ? 10.830 -13.138 -12.949 1.00 79.06 97 GLN A C 1
ATOM 767 O O . GLN A 1 97 ? 10.334 -12.044 -12.692 1.00 79.06 97 GLN A O 1
ATOM 772 N N . GLU A 1 98 ? 11.303 -13.449 -14.153 1.00 77.69 98 GLU A N 1
ATOM 773 C CA . GLU A 1 98 ? 11.418 -12.497 -15.265 1.00 77.69 98 GLU A CA 1
ATOM 774 C C . GLU A 1 98 ? 10.112 -11.740 -15.544 1.00 77.69 98 GLU A C 1
ATOM 776 O O . GLU A 1 98 ? 10.113 -10.519 -15.654 1.00 77.69 98 GLU A O 1
ATOM 781 N N . TRP A 1 99 ? 8.970 -12.435 -15.528 1.00 80.50 99 TRP A N 1
ATOM 782 C CA . TRP A 1 99 ? 7.654 -11.814 -15.732 1.00 80.50 99 TRP A CA 1
ATOM 783 C C . TRP A 1 99 ? 7.282 -10.765 -14.668 1.00 80.50 99 TRP A C 1
ATOM 785 O O . TRP A 1 99 ? 6.360 -9.984 -14.876 1.00 80.50 99 TRP A O 1
ATOM 795 N N . GLN A 1 100 ? 7.957 -10.735 -13.513 1.00 88.25 100 GLN A N 1
ATOM 796 C CA . GLN A 1 100 ? 7.732 -9.726 -12.473 1.00 88.25 100 GLN A CA 1
ATOM 797 C C . GLN A 1 100 ? 8.506 -8.431 -12.719 1.00 88.25 100 GLN A C 1
ATOM 799 O O . GLN A 1 100 ? 8.224 -7.442 -12.039 1.00 88.25 100 GLN A O 1
ATOM 804 N N . LEU A 1 101 ? 9.479 -8.425 -13.634 1.00 88.75 101 LEU A N 1
ATOM 805 C CA . LEU A 1 101 ? 10.366 -7.288 -13.870 1.00 88.75 101 LEU A CA 1
ATOM 806 C C . LEU A 1 101 ? 9.593 -6.038 -14.266 1.00 88.75 101 LEU A C 1
ATOM 808 O O . LEU A 1 101 ? 9.642 -5.026 -13.564 1.00 88.75 101 LEU A O 1
ATOM 812 N N . MET A 1 102 ? 8.833 -6.137 -15.355 1.00 92.88 102 MET A N 1
ATOM 813 C CA . MET A 1 102 ? 8.064 -5.014 -15.882 1.00 92.88 102 MET A CA 1
ATOM 814 C C . MET A 1 102 ? 6.975 -4.575 -14.903 1.00 92.88 102 MET A C 1
ATOM 816 O O . MET A 1 102 ? 6.780 -3.376 -14.708 1.00 92.88 102 MET A O 1
ATOM 820 N N . PHE A 1 103 ? 6.349 -5.510 -14.182 1.00 93.75 103 PHE A N 1
ATOM 821 C CA . PHE A 1 103 ? 5.403 -5.172 -13.121 1.00 93.75 103 PHE A CA 1
ATOM 822 C C . PHE A 1 103 ? 6.043 -4.394 -11.964 1.00 93.75 103 PHE A C 1
ATOM 824 O O . PHE A 1 103 ? 5.466 -3.413 -11.490 1.00 93.75 103 PHE A O 1
ATOM 831 N N . ARG A 1 104 ? 7.232 -4.792 -11.492 1.00 92.81 104 ARG A N 1
ATOM 832 C CA . ARG A 1 104 ? 7.954 -4.058 -10.438 1.00 92.81 104 ARG A CA 1
ATOM 833 C C . ARG A 1 104 ? 8.367 -2.671 -10.915 1.00 92.81 104 ARG A C 1
ATOM 835 O O . ARG A 1 104 ? 8.092 -1.701 -10.209 1.00 92.81 104 ARG A O 1
ATOM 842 N N . LEU A 1 105 ? 8.918 -2.568 -12.125 1.00 94.62 105 LEU A N 1
ATOM 843 C CA . LEU A 1 105 ? 9.257 -1.285 -12.736 1.00 94.62 105 LEU A CA 1
ATOM 844 C C . LEU A 1 105 ? 8.019 -0.382 -12.839 1.00 94.62 105 LEU A C 1
ATOM 846 O O . LEU A 1 105 ? 8.048 0.760 -12.386 1.00 94.62 105 LEU A O 1
ATOM 850 N N . ALA A 1 106 ? 6.895 -0.905 -13.334 1.00 96.44 106 ALA A N 1
ATOM 851 C CA . ALA A 1 106 ? 5.636 -0.171 -13.416 1.00 96.44 106 ALA A CA 1
ATOM 852 C C . ALA A 1 106 ? 5.155 0.325 -12.046 1.00 96.44 106 ALA A C 1
ATOM 854 O O . ALA A 1 106 ? 4.724 1.475 -11.924 1.00 96.44 106 ALA A O 1
ATOM 855 N N . ARG A 1 107 ? 5.263 -0.495 -10.990 1.00 95.50 107 ARG A N 1
ATOM 856 C CA . ARG A 1 107 ? 4.936 -0.072 -9.619 1.00 95.50 107 ARG A CA 1
ATOM 857 C C . ARG A 1 107 ? 5.841 1.051 -9.128 1.00 95.50 107 ARG A C 1
ATOM 859 O O . ARG A 1 107 ? 5.327 1.988 -8.515 1.00 95.50 107 ARG A O 1
ATOM 866 N N . ARG A 1 108 ? 7.143 0.971 -9.397 1.00 94.50 108 ARG A N 1
ATOM 867 C CA . ARG A 1 108 ? 8.120 1.991 -9.001 1.00 94.50 108 ARG A CA 1
ATOM 868 C C . ARG A 1 108 ? 7.873 3.313 -9.708 1.00 94.50 108 ARG A C 1
ATOM 870 O O . ARG A 1 108 ? 7.696 4.332 -9.051 1.00 94.50 108 ARG A O 1
ATOM 877 N N . LEU A 1 109 ? 7.734 3.287 -11.033 1.00 95.38 109 LEU A N 1
ATOM 878 C CA . LEU A 1 109 ? 7.459 4.493 -11.815 1.00 95.38 109 LEU A CA 1
ATOM 879 C C . LEU A 1 109 ? 6.092 5.107 -11.470 1.00 95.38 109 LEU A C 1
ATOM 881 O O . LEU A 1 109 ? 5.933 6.324 -11.518 1.00 95.38 109 LEU A O 1
ATOM 885 N N . SER A 1 110 ? 5.118 4.295 -11.045 1.00 95.44 110 SER A N 1
ATOM 886 C CA . SER A 1 110 ? 3.829 4.787 -10.531 1.00 95.44 110 SER A CA 1
ATOM 887 C C . SER A 1 110 ? 3.935 5.492 -9.171 1.00 95.44 110 SER A C 1
ATOM 889 O O . SER A 1 110 ? 3.013 6.213 -8.793 1.00 95.44 110 SER A O 1
ATOM 891 N N . ALA A 1 111 ? 5.019 5.279 -8.418 1.00 93.69 111 ALA A N 1
ATOM 892 C CA . ALA A 1 111 ? 5.260 5.932 -7.131 1.00 93.69 111 ALA A CA 1
ATOM 893 C C . ALA A 1 111 ? 5.848 7.347 -7.277 1.00 93.69 111 ALA A C 1
ATOM 895 O O . ALA A 1 111 ? 5.868 8.104 -6.305 1.00 93.69 111 ALA A O 1
ATOM 896 N N . LEU A 1 112 ? 6.328 7.709 -8.471 1.00 92.81 112 LEU A N 1
ATOM 897 C CA . LEU A 1 112 ? 7.026 8.968 -8.699 1.00 92.81 112 LEU A CA 1
ATOM 898 C C . LEU A 1 112 ? 6.079 10.182 -8.666 1.00 92.81 112 LEU A C 1
ATOM 900 O O . LEU A 1 112 ? 4.948 10.117 -9.171 1.00 92.81 112 LEU A O 1
ATOM 904 N N . PRO A 1 113 ? 6.531 11.334 -8.132 1.00 90.88 113 PRO A N 1
ATOM 905 C CA . PRO A 1 113 ? 5.790 12.585 -8.230 1.00 90.88 113 PRO A CA 1
ATOM 906 C C . PRO A 1 113 ? 5.478 12.933 -9.690 1.00 90.88 113 PRO A C 1
ATOM 908 O O . PRO A 1 113 ? 6.367 13.010 -10.526 1.00 90.88 113 PRO A O 1
ATOM 911 N N . GLY A 1 114 ? 4.204 13.166 -10.007 1.00 89.12 114 GLY A N 1
ATOM 912 C CA . GLY A 1 114 ? 3.778 13.492 -11.373 1.00 89.12 114 GLY A CA 1
ATOM 913 C C . GLY A 1 114 ? 3.327 12.298 -12.218 1.00 89.12 114 GLY A C 1
ATOM 914 O O . GLY A 1 114 ? 2.691 12.534 -13.245 1.00 89.12 114 GLY A O 1
ATOM 915 N N . ALA A 1 115 ? 3.509 11.053 -11.754 1.00 92.56 115 ALA A N 1
ATOM 916 C CA . ALA A 1 115 ? 3.039 9.849 -12.452 1.00 92.56 115 ALA A CA 1
ATOM 917 C C . ALA A 1 115 ? 1.535 9.898 -12.783 1.00 92.56 115 ALA A C 1
ATOM 919 O O . ALA A 1 115 ? 1.119 9.506 -13.865 1.00 92.56 115 ALA A O 1
ATOM 920 N N . ALA A 1 116 ? 0.714 10.477 -11.898 1.00 91.00 116 ALA A N 1
ATOM 921 C CA . ALA A 1 116 ? -0.726 10.640 -12.125 1.00 91.00 116 ALA A CA 1
ATOM 922 C C . ALA A 1 116 ? -1.087 11.526 -13.341 1.00 91.00 116 ALA A C 1
ATOM 924 O O . ALA A 1 116 ? -2.215 11.463 -13.821 1.00 91.00 116 ALA A O 1
ATOM 925 N N . ASN A 1 117 ? -0.156 12.358 -13.824 1.00 91.88 117 ASN A N 1
ATOM 926 C CA . ASN A 1 117 ? -0.341 13.256 -14.972 1.00 91.88 117 ASN A CA 1
ATOM 927 C C . ASN A 1 117 ? 0.501 12.852 -16.195 1.00 91.88 117 ASN A C 1
ATOM 929 O O . ASN A 1 117 ? 0.449 13.537 -17.225 1.00 91.88 117 ASN A O 1
ATOM 933 N N . ALA A 1 118 ? 1.304 11.795 -16.068 1.00 92.62 118 ALA A N 1
ATOM 934 C CA . ALA A 1 118 ? 2.153 11.297 -17.133 1.00 92.62 118 ALA A CA 1
ATOM 935 C C . ALA A 1 118 ? 1.305 10.625 -18.220 1.00 92.62 118 ALA A C 1
ATOM 937 O O . ALA A 1 118 ? 0.286 9.987 -17.947 1.00 92.62 118 ALA A O 1
ATOM 938 N N . VAL A 1 119 ? 1.722 10.773 -19.474 1.00 95.06 119 VAL A N 1
ATOM 939 C CA . VAL A 1 119 ? 1.180 9.991 -20.591 1.00 95.06 119 VAL A CA 1
ATOM 940 C C . VAL A 1 119 ? 2.077 8.785 -20.856 1.00 95.06 119 VAL A C 1
ATOM 942 O O . VAL A 1 119 ? 3.243 8.787 -20.480 1.00 95.06 119 VAL A O 1
ATOM 945 N N . LEU A 1 120 ? 1.563 7.755 -21.538 1.00 95.81 120 LEU A N 1
ATOM 946 C CA . LEU A 1 120 ? 2.333 6.529 -21.802 1.00 95.81 120 LEU A CA 1
ATOM 947 C C . LEU A 1 120 ? 3.709 6.814 -22.428 1.00 95.81 120 LEU A C 1
ATOM 949 O O . LEU A 1 120 ? 4.704 6.258 -21.985 1.00 95.81 120 LEU A O 1
ATOM 953 N N . SER A 1 121 ? 3.802 7.741 -23.385 1.00 95.19 121 SER A N 1
ATOM 954 C CA . SER A 1 121 ? 5.081 8.099 -24.017 1.00 95.19 121 SER A CA 1
ATOM 955 C C . SER A 1 121 ? 6.135 8.657 -23.053 1.00 95.19 121 SER A C 1
ATOM 957 O O . SER A 1 121 ? 7.316 8.624 -23.385 1.00 95.19 121 SER A O 1
ATOM 959 N N . ASP A 1 122 ? 5.735 9.163 -21.882 1.00 94.25 122 ASP A N 1
ATOM 960 C CA . ASP A 1 122 ? 6.663 9.695 -20.879 1.00 94.25 122 ASP A CA 1
ATOM 961 C C . ASP A 1 122 ? 7.453 8.571 -20.177 1.00 94.25 122 ASP A C 1
ATOM 963 O O . ASP A 1 122 ? 8.544 8.823 -19.673 1.00 94.25 122 ASP A O 1
ATOM 967 N N . TYR A 1 123 ? 6.945 7.330 -20.184 1.00 95.69 123 TYR A N 1
ATOM 968 C CA . TYR A 1 123 ? 7.579 6.170 -19.540 1.00 95.69 123 TYR A CA 1
ATOM 969 C C . TYR A 1 123 ? 8.548 5.407 -20.445 1.00 95.69 123 TYR A C 1
ATOM 971 O O . TYR A 1 123 ? 9.436 4.721 -19.945 1.00 95.69 123 TYR A O 1
ATOM 979 N N . ARG A 1 124 ? 8.395 5.508 -21.770 1.00 96.62 124 ARG A N 1
ATOM 980 C CA . ARG A 1 124 ? 9.221 4.761 -22.733 1.00 96.62 124 ARG A CA 1
ATOM 981 C C . ARG A 1 124 ? 10.737 4.943 -22.519 1.00 96.62 124 ARG A C 1
ATOM 983 O O . ARG A 1 124 ? 11.424 3.930 -22.445 1.00 96.62 124 ARG A O 1
ATOM 990 N N . PRO A 1 125 ? 11.254 6.168 -22.301 1.00 96.06 125 PRO A N 1
ATOM 991 C CA . PRO A 1 125 ? 12.679 6.384 -22.037 1.00 96.06 125 PRO A CA 1
ATOM 992 C C . PRO A 1 125 ? 13.181 5.661 -20.781 1.00 96.06 125 PRO A C 1
ATOM 994 O O . PRO A 1 125 ? 14.324 5.227 -20.732 1.00 96.06 125 PRO A O 1
ATOM 997 N N . ALA A 1 126 ? 12.325 5.521 -19.766 1.00 95.06 126 ALA A N 1
ATOM 998 C CA . ALA A 1 126 ? 12.660 4.817 -18.535 1.00 95.06 126 ALA A CA 1
ATOM 999 C C . ALA A 1 126 ? 12.753 3.299 -18.761 1.00 95.06 126 ALA A C 1
ATOM 1001 O O . ALA A 1 126 ? 13.648 2.651 -18.229 1.00 95.06 126 ALA A O 1
ATOM 1002 N N . VAL A 1 127 ? 11.866 2.733 -19.587 1.00 94.75 127 VAL A N 1
ATOM 1003 C CA . VAL A 1 127 ? 11.924 1.313 -19.978 1.00 94.75 127 VAL A CA 1
ATOM 1004 C C . VAL A 1 127 ? 13.159 1.025 -20.833 1.00 94.75 127 VAL A C 1
ATOM 1006 O O . VAL A 1 127 ? 13.830 0.021 -20.606 1.00 94.75 127 VAL A O 1
ATOM 1009 N N . GLU A 1 128 ? 13.492 1.915 -21.769 1.00 94.00 128 GLU A N 1
ATOM 1010 C CA . GLU A 1 128 ? 14.713 1.824 -22.581 1.00 94.00 128 GLU A CA 1
ATOM 1011 C C . GLU A 1 128 ? 15.963 1.845 -21.687 1.00 94.00 128 GLU A C 1
ATOM 1013 O O . GLU A 1 128 ? 16.749 0.901 -21.729 1.00 94.00 128 GLU A O 1
ATOM 1018 N N . ALA A 1 129 ? 16.086 2.837 -20.796 1.00 93.12 129 ALA A N 1
ATOM 1019 C CA . ALA A 1 129 ? 17.205 2.939 -19.857 1.00 93.12 129 ALA A CA 1
ATOM 1020 C C . ALA A 1 129 ? 17.315 1.716 -18.930 1.00 93.12 129 ALA A C 1
ATOM 1022 O O . ALA A 1 129 ? 18.408 1.200 -18.704 1.00 93.12 129 ALA A O 1
ATOM 1023 N N . PHE A 1 130 ? 16.183 1.205 -18.433 1.00 92.25 130 PHE A N 1
ATOM 1024 C CA . PHE A 1 130 ? 16.144 -0.033 -17.654 1.00 92.25 130 PHE A CA 1
ATOM 1025 C C . PHE A 1 130 ? 16.740 -1.208 -18.443 1.00 92.25 130 PHE A C 1
ATOM 1027 O O . PHE A 1 130 ? 17.608 -1.917 -17.937 1.00 92.25 130 PHE A O 1
ATOM 1034 N N . CYS A 1 131 ? 16.315 -1.398 -19.696 1.00 89.94 131 CYS A N 1
ATOM 1035 C CA . CYS A 1 131 ? 16.818 -2.472 -20.555 1.00 89.94 131 CYS A CA 1
ATOM 1036 C C . CYS A 1 131 ? 18.309 -2.303 -20.890 1.00 89.94 131 CYS A C 1
ATOM 1038 O O . CYS A 1 131 ? 19.029 -3.298 -20.972 1.00 89.94 131 CYS A O 1
ATOM 1040 N N . GLU A 1 132 ? 18.793 -1.069 -21.049 1.00 89.38 132 GLU A N 1
ATOM 1041 C CA . GLU A 1 132 ? 20.212 -0.789 -21.287 1.00 89.38 132 GLU A CA 1
ATOM 1042 C C . GLU A 1 132 ? 21.092 -1.158 -20.087 1.00 89.38 132 GLU A C 1
ATOM 1044 O O . GLU A 1 132 ? 22.105 -1.831 -20.276 1.00 89.38 132 GLU A O 1
ATOM 1049 N N . VAL A 1 133 ? 20.687 -0.824 -18.858 1.00 89.12 133 VAL A N 1
ATOM 1050 C CA . VAL A 1 133 ? 21.422 -1.233 -17.644 1.00 89.12 133 VAL A CA 1
ATOM 1051 C C . VAL A 1 133 ? 21.463 -2.759 -17.519 1.00 89.12 133 VAL A C 1
ATOM 1053 O O . VAL A 1 133 ? 22.507 -3.354 -17.243 1.00 89.12 133 VAL A O 1
ATOM 1056 N N . LEU A 1 134 ? 20.333 -3.417 -17.787 1.00 84.62 134 LEU A N 1
ATOM 1057 C CA . LEU A 1 134 ? 20.244 -4.876 -17.808 1.00 84.62 134 LEU A CA 1
ATOM 1058 C C . LEU A 1 134 ? 21.139 -5.515 -18.886 1.00 84.62 134 LEU A C 1
ATOM 1060 O O . LEU A 1 134 ? 21.664 -6.607 -18.674 1.00 84.62 134 LEU A O 1
ATOM 1064 N N . ARG A 1 135 ? 21.349 -4.837 -20.020 1.00 83.81 135 ARG A N 1
ATOM 1065 C CA . ARG A 1 135 ? 22.267 -5.268 -21.084 1.00 83.81 135 ARG A CA 1
ATOM 1066 C C . ARG A 1 135 ? 23.723 -5.183 -20.661 1.00 83.81 135 ARG A C 1
ATOM 1068 O O . ARG A 1 135 ? 24.488 -6.113 -20.907 1.00 83.81 135 ARG A O 1
ATOM 1075 N N . GLU A 1 136 ? 24.112 -4.059 -20.074 1.00 85.69 136 GLU A N 1
ATOM 1076 C CA . GLU A 1 136 ? 25.507 -3.761 -19.741 1.00 85.69 136 GLU A CA 1
ATOM 1077 C C . GLU A 1 136 ? 26.055 -4.654 -18.628 1.00 85.69 136 GLU A C 1
ATOM 1079 O O . GLU A 1 136 ? 27.251 -4.947 -18.612 1.00 85.69 136 GLU A O 1
ATOM 1084 N N . SER A 1 137 ? 25.190 -5.150 -17.742 1.00 83.12 137 SER A N 1
ATOM 1085 C CA . SER A 1 137 ? 25.598 -6.027 -16.643 1.00 83.12 137 SER A CA 1
ATOM 1086 C C . SER A 1 137 ? 26.082 -7.410 -17.094 1.00 83.12 137 SER A C 1
ATOM 1088 O O . SER A 1 137 ? 26.785 -8.077 -16.341 1.00 83.12 137 SER A O 1
ATOM 1090 N N . GLY A 1 138 ? 25.714 -7.877 -18.294 1.00 73.69 138 GLY A N 1
ATOM 1091 C CA . GLY A 1 138 ? 26.102 -9.196 -18.820 1.00 73.69 138 GLY A CA 1
ATOM 1092 C C . GLY A 1 138 ? 25.494 -10.406 -18.085 1.00 73.69 138 GLY A C 1
ATOM 1093 O O . GLY A 1 138 ? 25.485 -11.511 -18.630 1.00 73.69 138 GLY A O 1
ATOM 1094 N N . GLU A 1 139 ? 24.916 -10.201 -16.899 1.00 64.50 139 GLU A N 1
ATOM 1095 C CA . GLU A 1 139 ? 24.191 -11.184 -16.076 1.00 64.50 139 GLU A CA 1
ATOM 1096 C C . GLU A 1 139 ? 22.973 -11.766 -16.813 1.00 64.50 139 GLU A C 1
ATOM 1098 O O . GLU A 1 139 ? 22.555 -12.905 -16.599 1.00 64.50 139 GLU A O 1
ATOM 1103 N N . ILE A 1 140 ? 22.430 -11.002 -17.760 1.00 57.94 140 ILE A N 1
ATOM 1104 C CA . ILE A 1 140 ? 21.227 -11.353 -18.517 1.00 57.94 140 ILE A CA 1
ATOM 1105 C C . ILE A 1 140 ? 21.546 -12.085 -19.834 1.00 57.94 140 ILE A C 1
ATOM 1107 O O . ILE A 1 140 ? 20.652 -12.437 -20.601 1.00 57.94 140 ILE A O 1
ATOM 1111 N N . GLY A 1 141 ? 22.802 -12.492 -20.047 1.00 49.66 141 GLY A N 1
ATOM 1112 C CA . GLY A 1 141 ? 23.214 -13.355 -21.164 1.00 49.66 141 GLY A CA 1
ATOM 1113 C C . GLY A 1 141 ? 22.552 -14.749 -21.222 1.00 49.66 141 GLY A C 1
ATOM 1114 O O . GLY A 1 141 ? 22.913 -15.553 -22.080 1.00 49.66 141 GLY A O 1
ATOM 1115 N N . ARG A 1 142 ? 21.595 -15.069 -20.335 1.00 53.81 142 ARG A N 1
ATOM 1116 C CA . ARG A 1 142 ? 20.802 -16.313 -20.365 1.00 53.81 142 ARG A CA 1
ATOM 1117 C C . ARG A 1 142 ? 19.300 -16.154 -20.618 1.00 53.81 142 ARG A C 1
ATOM 1119 O O . ARG A 1 142 ? 18.686 -17.172 -20.929 1.00 53.81 142 ARG A O 1
ATOM 1126 N N . PHE A 1 143 ? 18.706 -14.966 -20.476 1.00 53.38 143 PHE A N 1
ATOM 1127 C CA . PHE A 1 143 ? 17.238 -14.868 -20.370 1.00 53.38 143 PHE A CA 1
ATOM 1128 C C . PHE A 1 143 ? 16.563 -13.736 -21.147 1.00 53.38 143 PHE A C 1
ATOM 1130 O O . PHE A 1 143 ? 15.359 -13.820 -21.343 1.00 53.38 143 PHE A O 1
ATOM 1137 N N . VAL A 1 144 ? 17.274 -12.718 -21.641 1.00 61.84 144 VAL A N 1
ATOM 1138 C CA . VAL A 1 144 ? 16.614 -11.619 -22.366 1.00 61.84 144 VAL A CA 1
ATOM 1139 C C . VAL A 1 144 ? 17.399 -11.319 -23.633 1.00 61.84 144 VAL A C 1
ATOM 1141 O O . VAL A 1 144 ? 18.555 -10.912 -23.570 1.00 61.84 144 VAL A O 1
ATOM 1144 N N . ASP A 1 145 ? 16.776 -11.575 -24.785 1.00 68.38 145 ASP A N 1
ATOM 1145 C CA . ASP A 1 145 ? 17.178 -10.931 -26.035 1.00 68.38 145 ASP A CA 1
ATOM 1146 C C . ASP A 1 145 ? 17.078 -9.414 -25.824 1.00 68.38 145 ASP A C 1
ATOM 1148 O O . ASP A 1 145 ? 16.162 -8.948 -25.154 1.00 68.38 145 ASP A O 1
ATOM 1152 N N . ILE A 1 146 ? 18.051 -8.650 -26.313 1.00 69.69 146 ILE A N 1
ATOM 1153 C CA . ILE A 1 146 ? 18.110 -7.185 -26.142 1.00 69.69 146 ILE A CA 1
ATOM 1154 C C . ILE A 1 146 ? 18.262 -6.511 -27.510 1.00 69.69 146 ILE A C 1
ATOM 1156 O O . ILE A 1 146 ? 18.859 -5.442 -27.657 1.00 69.69 146 ILE A O 1
ATOM 1160 N N . SER A 1 147 ? 17.744 -7.179 -28.538 1.00 83.94 147 SER A N 1
ATOM 1161 C CA . SER A 1 147 ? 17.402 -6.579 -29.817 1.00 83.94 147 SER A CA 1
ATOM 1162 C C . SER A 1 147 ? 16.425 -5.411 -29.629 1.00 83.94 147 SER A C 1
ATOM 1164 O O . SER A 1 147 ? 15.740 -5.288 -28.611 1.00 83.94 147 SER A O 1
ATOM 1166 N N . GLU A 1 148 ? 16.344 -4.534 -30.630 1.00 84.19 148 GLU A N 1
ATOM 1167 C CA . GLU A 1 148 ? 15.318 -3.483 -30.669 1.00 84.19 148 GLU A CA 1
ATOM 1168 C C . GLU A 1 148 ? 13.905 -4.087 -30.573 1.00 84.19 148 GLU A C 1
ATOM 1170 O O . GLU A 1 148 ? 13.037 -3.545 -29.892 1.00 84.19 148 GLU A O 1
ATOM 1175 N N . GLU A 1 149 ? 13.709 -5.265 -31.172 1.00 87.62 149 GLU A N 1
ATOM 1176 C CA . GLU A 1 149 ? 12.473 -6.047 -31.086 1.00 87.62 149 GLU A CA 1
ATOM 1177 C C . GLU A 1 149 ? 12.158 -6.448 -29.641 1.00 87.62 149 GLU A C 1
ATOM 1179 O O . GLU A 1 149 ? 11.025 -6.294 -29.189 1.00 87.62 149 GLU A O 1
ATOM 1184 N N . ALA A 1 150 ? 13.164 -6.873 -28.877 1.00 86.12 150 ALA A N 1
ATOM 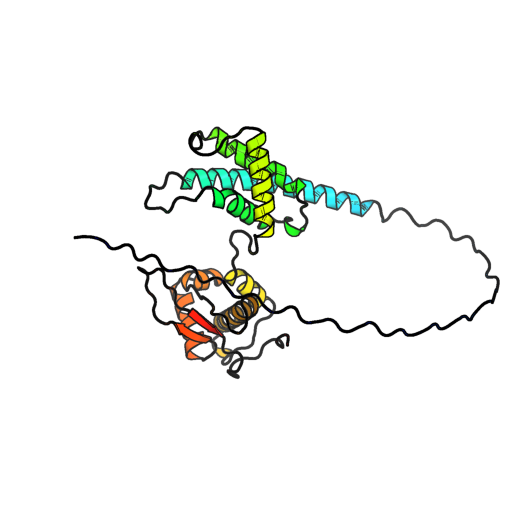1185 C CA . ALA A 1 150 ? 12.965 -7.226 -27.482 1.00 86.12 150 ALA A CA 1
ATOM 1186 C C . ALA A 1 150 ? 12.672 -6.012 -26.587 1.00 86.12 150 ALA A C 1
ATOM 1188 O O . ALA A 1 150 ? 11.890 -6.127 -25.644 1.00 86.12 150 ALA A O 1
ATOM 1189 N N . ILE A 1 151 ? 13.243 -4.835 -26.874 1.00 89.38 151 ILE A N 1
ATOM 1190 C CA . ILE A 1 151 ? 12.867 -3.593 -26.173 1.00 89.38 151 ILE A CA 1
ATOM 1191 C C . ILE A 1 151 ? 11.394 -3.257 -26.440 1.00 89.38 151 ILE A C 1
ATOM 1193 O O . ILE A 1 151 ? 10.677 -2.883 -25.511 1.00 89.38 151 ILE A O 1
ATOM 1197 N N . GLU A 1 152 ? 10.921 -3.422 -27.677 1.00 93.50 152 GLU A N 1
ATOM 1198 C CA . GLU A 1 152 ? 9.502 -3.244 -28.006 1.00 93.50 152 GLU A CA 1
ATOM 1199 C C . GLU A 1 152 ? 8.610 -4.264 -27.277 1.00 93.50 152 GLU A C 1
ATOM 1201 O O . GLU A 1 152 ? 7.578 -3.882 -26.721 1.00 93.50 152 GLU A O 1
ATOM 1206 N N . ASP A 1 153 ? 9.027 -5.528 -27.169 1.00 92.06 153 ASP A N 1
ATOM 1207 C CA . ASP A 1 153 ? 8.308 -6.531 -26.374 1.00 92.06 153 ASP A CA 1
ATOM 1208 C C . ASP A 1 153 ? 8.238 -6.135 -24.887 1.00 92.06 153 ASP A C 1
ATOM 1210 O O . ASP A 1 153 ? 7.163 -6.176 -24.278 1.00 92.06 153 ASP A O 1
ATOM 1214 N N . ARG A 1 154 ? 9.343 -5.649 -24.300 1.00 92.31 154 ARG A N 1
ATOM 1215 C CA . ARG A 1 154 ? 9.359 -5.131 -22.917 1.00 92.31 154 ARG A CA 1
ATOM 1216 C C . ARG A 1 154 ? 8.492 -3.902 -22.740 1.00 92.31 154 ARG A C 1
ATOM 1218 O O . ARG A 1 154 ? 7.834 -3.754 -21.710 1.00 92.31 154 ARG A O 1
ATOM 1225 N N . TRP A 1 155 ? 8.452 -3.032 -23.737 1.00 95.62 155 TRP A N 1
ATOM 1226 C CA . TRP A 1 155 ? 7.560 -1.886 -23.736 1.00 95.62 155 TRP A CA 1
ATOM 1227 C C . TRP A 1 155 ? 6.087 -2.324 -23.719 1.00 95.62 155 TRP A C 1
ATOM 1229 O O . TRP A 1 155 ? 5.299 -1.804 -22.923 1.00 95.62 155 TRP A O 1
ATOM 1239 N N . ILE A 1 156 ? 5.713 -3.324 -24.524 1.00 95.75 156 ILE A N 1
ATOM 1240 C CA . ILE A 1 156 ? 4.360 -3.901 -24.534 1.00 95.75 156 ILE A CA 1
ATOM 1241 C C . ILE A 1 156 ? 4.022 -4.523 -23.173 1.00 95.75 156 ILE A C 1
ATOM 1243 O O . ILE A 1 156 ? 2.945 -4.253 -22.629 1.00 95.75 156 ILE A O 1
ATOM 1247 N N . GLU A 1 157 ? 4.931 -5.312 -22.597 1.00 94.94 157 GLU A N 1
ATOM 1248 C CA . GLU A 1 157 ? 4.774 -5.901 -21.261 1.00 94.94 157 GLU A CA 1
ATOM 1249 C C . GLU A 1 157 ? 4.591 -4.827 -20.185 1.00 94.94 157 GLU A C 1
ATOM 1251 O O . GLU A 1 157 ? 3.653 -4.903 -19.389 1.00 94.94 157 GLU A O 1
ATOM 1256 N N . PHE A 1 158 ? 5.424 -3.785 -20.196 1.00 96.06 158 PHE A N 1
ATOM 1257 C CA . PHE A 1 158 ? 5.324 -2.662 -19.271 1.00 96.06 158 PHE A CA 1
ATOM 1258 C C . PHE A 1 158 ? 3.960 -1.974 -19.354 1.00 96.06 158 PHE A C 1
ATOM 1260 O O . PHE A 1 158 ? 3.313 -1.764 -18.328 1.00 96.06 158 PHE A O 1
ATOM 1267 N N . VAL A 1 159 ? 3.472 -1.664 -20.558 1.00 97.19 159 VAL A N 1
ATOM 1268 C CA . VAL A 1 159 ? 2.142 -1.060 -20.754 1.00 97.19 159 VAL A CA 1
ATOM 1269 C C . VAL A 1 159 ? 1.039 -2.007 -20.255 1.00 97.19 159 VAL A C 1
ATOM 1271 O O . VAL A 1 159 ? 0.065 -1.579 -19.619 1.00 97.19 159 VAL A O 1
ATOM 1274 N N . ALA A 1 160 ? 1.194 -3.309 -20.505 1.00 96.50 160 ALA A N 1
ATOM 1275 C CA . ALA A 1 160 ? 0.286 -4.338 -20.021 1.00 96.50 160 ALA A CA 1
ATOM 1276 C C . ALA A 1 160 ? 0.347 -4.531 -18.495 1.00 96.50 160 ALA A C 1
ATOM 1278 O O . ALA A 1 160 ? -0.609 -5.020 -17.904 1.00 96.50 160 ALA A O 1
ATOM 1279 N N . ASP A 1 161 ? 1.421 -4.152 -17.822 1.00 96.62 161 ASP A N 1
ATOM 1280 C CA . ASP A 1 161 ? 1.520 -4.262 -16.370 1.00 96.62 161 ASP A CA 1
ATOM 1281 C C . ASP A 1 161 ? 1.149 -2.969 -15.656 1.00 96.62 161 ASP A C 1
ATOM 1283 O O . ASP A 1 161 ? 0.520 -3.018 -14.597 1.00 96.62 161 ASP A O 1
ATOM 1287 N N . LEU A 1 162 ? 1.425 -1.815 -16.262 1.00 96.19 162 LEU A N 1
ATOM 1288 C CA . LEU A 1 162 ? 1.105 -0.503 -15.713 1.00 96.19 162 LEU A CA 1
ATOM 1289 C C . LEU A 1 162 ? -0.385 -0.369 -15.379 1.00 96.19 162 LEU A C 1
ATOM 1291 O O . LEU A 1 162 ? -0.732 0.102 -14.300 1.00 96.19 162 LEU A O 1
ATOM 1295 N N . HIS A 1 163 ? -1.280 -0.872 -16.233 1.00 94.75 163 HIS A N 1
ATOM 1296 C CA . HIS A 1 163 ? -2.721 -0.837 -15.952 1.00 94.75 163 HIS A CA 1
ATOM 1297 C C . HIS A 1 163 ? -3.166 -1.808 -14.841 1.00 94.75 163 HIS A C 1
ATOM 1299 O O . HIS A 1 163 ? -4.262 -1.667 -14.295 1.00 94.75 163 HIS A O 1
ATOM 1305 N N . LYS A 1 164 ? -2.344 -2.809 -14.503 1.00 95.69 164 LYS A N 1
ATOM 1306 C CA . LYS A 1 164 ? -2.600 -3.749 -13.400 1.00 95.69 164 LYS A CA 1
ATOM 1307 C C . LYS A 1 164 ? -2.112 -3.195 -12.061 1.00 95.69 164 LYS A C 1
ATOM 1309 O O . LYS A 1 164 ? -2.517 -3.706 -11.011 1.00 95.69 164 LYS A O 1
ATOM 1314 N N . VAL A 1 165 ? -1.253 -2.172 -12.069 1.00 94.75 165 VAL A N 1
ATOM 1315 C CA . VAL A 1 165 ? -0.742 -1.529 -10.857 1.00 94.75 165 VAL A CA 1
ATOM 1316 C C . VAL A 1 165 ? -1.881 -0.815 -10.134 1.00 94.75 165 VAL A C 1
ATOM 1318 O O . VAL A 1 165 ? -2.302 0.280 -10.486 1.00 94.75 165 VAL A O 1
ATOM 1321 N N . ARG A 1 166 ? -2.375 -1.448 -9.068 1.00 93.81 166 ARG A N 1
ATOM 1322 C CA . ARG A 1 166 ? -3.352 -0.837 -8.149 1.00 93.81 166 ARG A CA 1
ATOM 1323 C C . ARG A 1 166 ? -2.691 -0.012 -7.052 1.00 93.81 166 ARG A C 1
ATOM 1325 O O . ARG A 1 166 ? -3.304 0.906 -6.519 1.00 93.81 166 ARG A O 1
ATOM 1332 N N . PHE A 1 167 ? -1.469 -0.390 -6.685 1.00 92.81 167 PHE A N 1
ATOM 1333 C CA . PHE A 1 167 ? -0.708 0.232 -5.612 1.00 92.81 167 PHE A CA 1
ATOM 1334 C C . PHE A 1 167 ? 0.724 0.464 -6.091 1.00 92.81 167 PHE A C 1
ATOM 1336 O O . PHE A 1 167 ? 1.378 -0.513 -6.487 1.00 92.81 167 PHE A O 1
ATOM 1343 N N . PRO A 1 168 ? 1.220 1.710 -6.049 1.00 93.62 168 PRO A N 1
ATOM 1344 C CA . PRO A 1 168 ? 2.603 1.998 -6.394 1.00 93.62 168 PRO A CA 1
ATOM 1345 C C . PRO A 1 168 ? 3.570 1.279 -5.443 1.00 93.62 168 PRO A C 1
ATOM 1347 O O . PRO A 1 168 ? 3.168 0.671 -4.442 1.00 93.62 168 PRO A O 1
ATOM 1350 N N . GLU A 1 169 ? 4.854 1.283 -5.774 1.00 91.50 169 GLU A N 1
ATOM 1351 C CA . GLU A 1 169 ? 5.887 0.738 -4.897 1.00 91.50 169 GLU A CA 1
ATOM 1352 C C . GLU A 1 169 ? 5.904 1.456 -3.538 1.00 91.50 169 GLU A C 1
ATOM 1354 O O . GLU A 1 169 ? 5.505 2.611 -3.414 1.00 91.50 169 GLU A O 1
ATOM 1359 N N . GLY A 1 170 ? 6.262 0.725 -2.479 1.00 87.56 170 GLY A N 1
ATOM 1360 C CA . GLY A 1 170 ? 6.195 1.221 -1.101 1.00 87.56 170 GLY A CA 1
ATOM 1361 C C . GLY A 1 170 ? 4.774 1.370 -0.539 1.00 87.56 170 GLY A C 1
ATOM 1362 O O . GLY A 1 170 ? 4.613 1.433 0.677 1.00 87.56 170 GLY A O 1
ATOM 1363 N N . MET A 1 171 ? 3.737 1.346 -1.383 1.00 91.38 171 MET A N 1
ATOM 1364 C CA . MET A 1 171 ? 2.340 1.359 -0.959 1.00 91.38 171 MET A CA 1
ATOM 1365 C C . MET A 1 171 ? 1.673 -0.001 -1.169 1.00 91.38 171 MET A C 1
ATOM 1367 O O . MET A 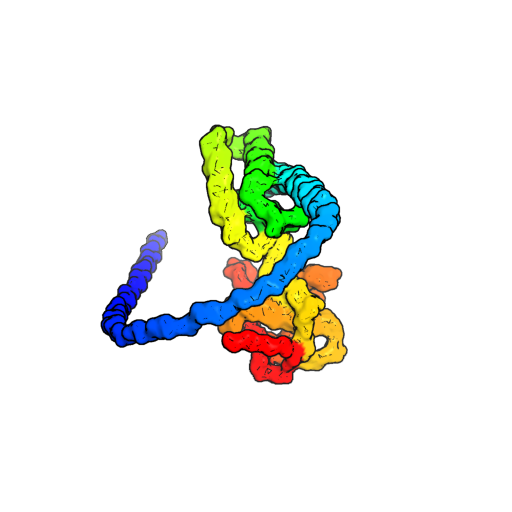1 171 ? 1.948 -0.746 -2.112 1.00 91.38 171 MET A O 1
ATOM 1371 N N . GLY A 1 172 ? 0.741 -0.326 -0.287 1.00 94.12 172 GLY A N 1
ATOM 1372 C CA . GLY A 1 172 ? -0.160 -1.457 -0.420 1.00 94.12 172 GLY A CA 1
ATOM 1373 C C . GLY A 1 172 ? -1.546 -1.118 0.123 1.00 94.12 172 GLY A C 1
ATOM 1374 O O . GLY A 1 172 ? -1.796 0.015 0.542 1.00 94.12 172 GLY A O 1
ATOM 1375 N N . PRO A 1 173 ? -2.463 -2.101 0.141 1.00 95.81 173 PRO A N 1
ATOM 1376 C CA . PRO A 1 173 ? -3.813 -1.903 0.660 1.00 95.81 173 PRO A CA 1
ATOM 1377 C C . PRO A 1 173 ? -3.836 -1.314 2.076 1.00 95.81 173 PRO A C 1
ATOM 1379 O O . PRO A 1 173 ? -4.674 -0.469 2.372 1.00 95.81 173 PRO A O 1
ATOM 1382 N N . LEU A 1 174 ? -2.895 -1.738 2.928 1.00 97.06 174 LEU A N 1
ATOM 1383 C CA . LEU A 1 174 ? -2.795 -1.291 4.314 1.00 97.06 174 LEU A CA 1
ATOM 1384 C C . LEU A 1 174 ? -2.342 0.175 4.417 1.00 97.06 174 LEU A C 1
ATOM 1386 O O . LEU A 1 174 ? -2.956 0.941 5.148 1.00 97.06 174 LEU A O 1
ATOM 1390 N N . GLU A 1 175 ? -1.307 0.577 3.676 1.00 96.94 175 GLU A N 1
ATOM 1391 C CA . GLU A 1 175 ? -0.786 1.951 3.656 1.00 96.94 175 GLU A CA 1
ATOM 1392 C C . GLU A 1 175 ? -1.831 2.924 3.094 1.00 96.94 175 GLU A C 1
ATOM 1394 O O . GLU A 1 175 ? -2.017 4.014 3.627 1.00 96.94 175 GLU A O 1
ATOM 1399 N N . VAL A 1 176 ? -2.564 2.519 2.051 1.00 95.19 176 VAL A N 1
ATOM 1400 C CA . VAL A 1 176 ? -3.647 3.343 1.497 1.00 95.19 176 VAL A CA 1
ATOM 1401 C C . VAL A 1 176 ? -4.794 3.494 2.497 1.00 95.19 176 VAL A C 1
ATOM 1403 O O . VAL A 1 176 ? -5.255 4.611 2.721 1.00 95.19 176 VAL A O 1
ATOM 1406 N N . ALA A 1 177 ? -5.214 2.403 3.145 1.00 96.94 177 ALA A N 1
ATOM 1407 C CA . ALA A 1 177 ? -6.222 2.465 4.201 1.00 96.94 177 ALA A CA 1
ATOM 1408 C C . ALA A 1 177 ? -5.772 3.340 5.383 1.00 96.94 177 ALA A C 1
ATOM 1410 O O . ALA A 1 177 ? -6.588 4.043 5.972 1.00 96.94 177 ALA A O 1
ATOM 1411 N N . PHE A 1 178 ? -4.477 3.338 5.709 1.00 97.81 178 PHE A N 1
ATOM 1412 C CA . PHE A 1 178 ? -3.902 4.180 6.756 1.00 97.81 178 PHE A CA 1
ATOM 1413 C C . PHE A 1 178 ? -3.935 5.672 6.392 1.00 97.81 178 PHE A C 1
ATOM 1415 O O . PHE A 1 178 ? -4.289 6.507 7.224 1.00 97.81 178 PHE A O 1
ATOM 1422 N N . GLU A 1 179 ? -3.632 6.033 5.143 1.00 95.94 179 GLU A N 1
ATOM 1423 C CA . GLU A 1 179 ? -3.746 7.425 4.689 1.00 95.94 179 GLU A CA 1
ATOM 1424 C C . GLU A 1 179 ? -5.205 7.906 4.618 1.00 95.94 179 GLU A C 1
ATOM 1426 O O . GLU A 1 179 ? -5.490 9.051 4.975 1.00 95.94 179 GLU A O 1
ATOM 1431 N N . GLU A 1 180 ? -6.152 7.047 4.231 1.00 96.00 180 GLU A N 1
ATOM 1432 C CA . GLU A 1 180 ? -7.590 7.350 4.333 1.00 96.00 180 GLU A CA 1
ATOM 1433 C C . GLU A 1 180 ? -8.014 7.550 5.793 1.00 96.00 180 GLU A C 1
ATOM 1435 O O . GLU A 1 180 ? -8.662 8.545 6.126 1.00 96.00 180 GLU A O 1
ATOM 1440 N N . ALA A 1 181 ? -7.556 6.666 6.680 1.00 97.44 181 ALA A N 1
ATOM 1441 C CA . ALA A 1 181 ? -7.802 6.739 8.112 1.00 97.44 181 ALA A CA 1
ATOM 1442 C C . ALA A 1 181 ? -7.271 8.032 8.748 1.00 97.44 181 ALA A C 1
ATOM 1444 O O . ALA A 1 181 ? -7.919 8.582 9.635 1.00 97.44 181 ALA A O 1
ATOM 1445 N N . LYS A 1 182 ? -6.134 8.559 8.278 1.00 97.50 182 LYS A N 1
ATOM 1446 C CA . LYS A 1 182 ? -5.611 9.865 8.715 1.00 97.50 182 LYS A CA 1
ATOM 1447 C C . LYS A 1 182 ? -6.495 11.030 8.279 1.00 97.50 182 LYS A C 1
ATOM 1449 O O . LYS A 1 182 ? -6.615 12.005 9.015 1.00 97.50 182 LYS A O 1
ATOM 1454 N N . ARG A 1 183 ? -7.081 10.958 7.081 1.00 96.88 183 ARG A N 1
ATOM 1455 C CA . ARG A 1 183 ? -7.913 12.036 6.519 1.00 96.88 183 ARG A CA 1
ATOM 1456 C C . ARG A 1 183 ? -9.308 12.071 7.132 1.00 96.88 183 ARG A C 1
ATOM 1458 O O . ARG A 1 183 ? -9.839 13.154 7.352 1.00 96.88 183 ARG A O 1
ATOM 1465 N N . ALA A 1 184 ? -9.892 10.906 7.385 1.00 96.94 184 ALA A N 1
ATOM 1466 C CA . ALA A 1 184 ? -11.265 10.778 7.857 1.00 96.94 184 ALA A CA 1
ATOM 1467 C C . ALA A 1 184 ? -11.386 9.653 8.903 1.00 96.94 184 ALA A C 1
ATOM 1469 O O . ALA A 1 184 ? -11.982 8.614 8.618 1.00 96.94 184 ALA A O 1
ATOM 1470 N N . PRO A 1 185 ? -10.810 9.815 10.106 1.00 97.44 185 PRO A N 1
ATOM 1471 C CA . PRO A 1 185 ? -10.830 8.769 11.121 1.00 97.44 185 PRO A CA 1
ATOM 1472 C C . PRO A 1 185 ? -12.257 8.456 11.588 1.00 97.44 185 PRO A C 1
ATOM 1474 O O . PRO A 1 185 ? -13.103 9.344 11.705 1.00 97.44 185 PRO A O 1
ATOM 1477 N N . ILE A 1 186 ? -12.508 7.189 11.917 1.00 97.81 186 ILE A N 1
ATOM 1478 C CA . ILE A 1 186 ? -13.689 6.803 12.691 1.00 97.81 186 ILE A CA 1
ATOM 1479 C C . ILE A 1 186 ? -13.469 7.171 14.164 1.00 97.81 186 ILE A C 1
ATOM 1481 O O . ILE A 1 186 ? -12.347 7.393 14.614 1.00 97.81 186 ILE A O 1
ATOM 1485 N N . THR A 1 187 ? -14.539 7.187 14.948 1.00 98.19 187 THR A N 1
ATOM 1486 C CA . THR A 1 187 ? -14.501 7.365 16.402 1.00 98.19 187 THR A CA 1
ATOM 1487 C C . THR A 1 187 ? -14.821 6.030 17.078 1.00 98.19 187 THR A C 1
ATOM 1489 O O . THR A 1 187 ? -16.001 5.738 17.272 1.00 98.19 187 THR A O 1
ATOM 1492 N N . PRO A 1 188 ? -13.825 5.181 17.397 1.00 97.75 188 PRO A N 1
ATOM 1493 C CA . PRO A 1 188 ? -14.064 3.924 18.100 1.00 97.75 188 PRO A CA 1
ATOM 1494 C C . PRO A 1 188 ? -14.336 4.151 19.591 1.00 97.75 188 PRO A C 1
ATOM 1496 O O . PRO A 1 188 ? -13.911 5.148 20.176 1.00 97.75 188 PRO A O 1
ATOM 1499 N N . GLU A 1 189 ? -14.982 3.186 20.233 1.00 96.81 189 GLU A N 1
ATOM 1500 C CA . GLU A 1 189 ? -15.249 3.172 21.666 1.00 96.81 189 GLU A CA 1
ATOM 1501 C C . GLU A 1 189 ? -14.401 2.090 22.365 1.00 96.81 189 GLU A C 1
ATOM 1503 O O . GLU A 1 189 ? -14.383 0.943 21.916 1.00 96.81 189 GLU A O 1
ATOM 1508 N N . PRO A 1 190 ? -13.692 2.415 23.466 1.00 97.06 190 PRO A N 1
ATOM 1509 C CA . PRO A 1 190 ? -13.529 3.746 24.049 1.00 97.06 190 PRO A CA 1
ATOM 1510 C C . PRO A 1 190 ? -12.435 4.563 23.335 1.00 97.06 190 PRO A C 1
ATOM 1512 O O . PRO A 1 190 ? -11.277 4.151 23.264 1.00 97.06 190 PRO A O 1
ATOM 1515 N N . ALA A 1 191 ? -12.763 5.783 22.895 1.00 93.56 191 ALA A N 1
ATOM 1516 C CA . ALA A 1 191 ? -11.798 6.688 22.257 1.00 93.56 191 ALA A CA 1
ATOM 1517 C C . ALA A 1 191 ? -10.660 7.127 23.205 1.00 93.56 191 ALA A C 1
ATOM 1519 O O . ALA A 1 191 ? -9.585 7.522 22.758 1.00 93.56 191 ALA A O 1
ATOM 1520 N N . ALA A 1 192 ? -10.875 7.016 24.522 1.00 96.19 192 ALA A N 1
ATOM 1521 C CA . ALA A 1 192 ? -9.924 7.406 25.564 1.00 96.19 192 ALA A CA 1
ATOM 1522 C C . ALA A 1 192 ? -8.629 6.570 25.602 1.00 96.19 192 ALA A C 1
ATOM 1524 O O . ALA A 1 192 ? -7.699 6.940 26.312 1.00 96.19 192 ALA A O 1
ATOM 1525 N N . ILE A 1 193 ? -8.545 5.462 24.852 1.00 97.31 193 ILE A N 1
ATOM 1526 C CA . ILE A 1 193 ? -7.313 4.657 24.755 1.00 97.31 193 ILE A CA 1
ATOM 1527 C C . ILE A 1 193 ? -6.175 5.468 24.122 1.00 97.31 193 ILE A C 1
ATOM 1529 O O . ILE A 1 193 ? -5.020 5.298 24.507 1.00 97.31 193 ILE A O 1
ATOM 1533 N N . GLY A 1 194 ? -6.494 6.357 23.178 1.00 98.06 194 GLY A N 1
ATOM 1534 C CA . GLY A 1 194 ? -5.534 7.274 22.573 1.00 98.06 194 GLY A CA 1
ATOM 1535 C C . GLY A 1 194 ? -5.556 7.289 21.040 1.00 98.06 194 GLY A C 1
ATOM 1536 O O . GLY A 1 194 ? -6.232 6.473 20.408 1.00 98.06 194 GLY A O 1
ATOM 1537 N N . PRO A 1 195 ? -4.805 8.221 20.429 1.00 98.19 195 PRO A N 1
ATOM 1538 C CA . PRO A 1 195 ? -4.845 8.476 18.989 1.00 98.19 195 PRO A CA 1
ATOM 1539 C C . PRO A 1 195 ? -4.375 7.286 18.142 1.00 98.19 195 PRO A C 1
ATOM 1541 O O . PRO A 1 195 ? -4.980 7.014 17.108 1.00 98.19 195 PRO A O 1
ATOM 1544 N N . ASP A 1 196 ? -3.368 6.529 18.592 1.00 98.56 196 ASP A N 1
ATOM 1545 C CA . ASP A 1 196 ? -2.870 5.368 17.838 1.00 98.56 196 ASP A CA 1
ATOM 1546 C C . ASP A 1 196 ? -3.938 4.269 17.722 1.00 98.56 196 ASP A C 1
ATOM 1548 O O . ASP A 1 196 ? -4.102 3.659 16.667 1.00 98.56 196 ASP A O 1
ATOM 1552 N N . TYR A 1 197 ? -4.727 4.063 18.782 1.00 98.56 197 TYR A N 1
ATOM 1553 C CA . TYR A 1 197 ? -5.865 3.141 18.766 1.00 98.56 197 TYR A CA 1
ATOM 1554 C C . TYR A 1 197 ? -6.960 3.611 17.803 1.00 98.56 197 TYR A C 1
ATOM 1556 O O . TYR A 1 197 ? -7.452 2.816 17.002 1.00 98.56 197 TYR A O 1
ATOM 1564 N N . VAL A 1 198 ? -7.300 4.905 17.836 1.00 98.50 198 VAL A N 1
ATOM 1565 C CA . VAL A 1 198 ? -8.278 5.509 16.917 1.00 98.50 198 VAL A CA 1
ATOM 1566 C C . VAL A 1 198 ? -7.854 5.315 15.465 1.00 98.50 198 VAL A C 1
ATOM 1568 O O . VAL A 1 198 ? -8.652 4.881 14.629 1.00 98.50 198 VAL A O 1
ATOM 1571 N N . LEU A 1 199 ? -6.585 5.580 15.164 1.00 98.56 199 LEU A N 1
ATOM 1572 C CA . LEU A 1 199 ? -6.057 5.461 13.815 1.00 98.56 199 LEU A CA 1
ATOM 1573 C C . LEU A 1 199 ? -5.933 3.996 13.368 1.00 98.56 199 LEU A C 1
ATOM 1575 O O . LEU A 1 199 ? -6.253 3.687 12.221 1.00 98.56 199 LEU A O 1
ATOM 1579 N N . ALA A 1 200 ? -5.559 3.073 14.258 1.00 98.56 200 ALA A N 1
ATOM 1580 C CA . ALA A 1 200 ? -5.533 1.640 13.957 1.00 98.56 200 ALA A CA 1
ATOM 1581 C C . ALA A 1 200 ? -6.939 1.091 13.657 1.00 98.56 200 ALA A C 1
ATOM 1583 O O . ALA A 1 200 ? -7.120 0.371 12.675 1.00 98.56 200 ALA A O 1
ATOM 1584 N N . ALA A 1 201 ? -7.942 1.479 14.452 1.00 98.50 201 ALA A N 1
ATOM 1585 C CA . ALA A 1 201 ? -9.341 1.117 14.228 1.00 98.50 201 ALA A CA 1
ATOM 1586 C C . ALA A 1 201 ? -9.851 1.664 12.888 1.00 98.50 201 ALA A C 1
ATOM 1588 O O . ALA A 1 201 ? -10.426 0.927 12.087 1.00 98.50 201 ALA A O 1
ATOM 1589 N N . SER A 1 202 ? -9.569 2.940 12.617 1.00 98.31 202 SER A N 1
ATOM 1590 C CA . SER A 1 202 ? -9.900 3.600 11.351 1.00 98.31 202 SER A CA 1
ATOM 1591 C C . SER A 1 202 ? -9.233 2.907 10.159 1.00 98.31 202 SER A C 1
ATOM 1593 O O . SER A 1 202 ? -9.866 2.688 9.133 1.00 98.31 202 SER A O 1
ATOM 1595 N N . THR A 1 203 ? -7.973 2.491 10.304 1.00 98.56 203 THR A N 1
ATOM 1596 C CA . THR A 1 203 ? -7.233 1.771 9.256 1.00 98.56 203 THR A CA 1
ATOM 1597 C C . THR A 1 203 ? -7.876 0.421 8.956 1.00 98.56 203 THR A C 1
ATOM 1599 O O . THR A 1 203 ? -8.067 0.085 7.791 1.00 98.56 203 THR A O 1
ATOM 1602 N N . ALA A 1 204 ? -8.258 -0.344 9.984 1.00 98.44 204 ALA A N 1
ATOM 1603 C CA . ALA A 1 204 ? -8.953 -1.616 9.798 1.00 98.44 204 ALA A CA 1
ATOM 1604 C C . ALA A 1 204 ? -10.313 -1.432 9.099 1.00 98.44 204 ALA A C 1
ATOM 1606 O O . ALA A 1 204 ? -10.646 -2.211 8.206 1.00 98.44 204 ALA A O 1
ATOM 1607 N N . PHE A 1 205 ? -11.055 -0.375 9.448 1.00 98.19 205 PHE A N 1
ATOM 1608 C CA . PHE A 1 205 ? -12.316 -0.012 8.799 1.00 98.19 205 PHE A CA 1
ATOM 1609 C C . PHE A 1 205 ? -12.138 0.258 7.299 1.00 98.19 205 PHE A C 1
ATOM 1611 O O . PHE A 1 205 ? -12.761 -0.417 6.478 1.00 98.19 205 PHE A O 1
ATOM 1618 N N . TYR A 1 206 ? -11.250 1.185 6.917 1.00 97.56 206 TYR A N 1
ATOM 1619 C CA . TYR A 1 206 ? -11.022 1.508 5.501 1.00 97.56 206 TYR A CA 1
ATOM 1620 C C . TYR A 1 206 ? -10.438 0.329 4.724 1.00 97.56 206 TYR A C 1
ATOM 1622 O O . TYR A 1 206 ? -10.802 0.105 3.569 1.00 97.56 206 TYR A O 1
ATOM 1630 N N . LEU A 1 207 ? -9.588 -0.480 5.360 1.00 97.62 207 LEU A N 1
ATOM 1631 C CA . LEU A 1 207 ? -9.051 -1.686 4.740 1.00 97.62 207 LEU A CA 1
ATOM 1632 C C . LEU A 1 207 ? -10.163 -2.684 4.391 1.00 97.62 207 LEU A C 1
ATOM 1634 O O . LEU A 1 207 ? -10.149 -3.234 3.289 1.00 97.62 207 LEU A O 1
ATOM 1638 N N . GLN A 1 208 ? -11.128 -2.887 5.293 1.00 97.62 208 GLN A N 1
ATOM 1639 C CA . GLN A 1 208 ? -12.282 -3.755 5.057 1.00 97.62 208 GLN A CA 1
ATOM 1640 C C . GLN A 1 208 ? -13.190 -3.194 3.958 1.00 97.62 208 GLN A C 1
ATOM 1642 O O . GLN A 1 208 ? -13.577 -3.927 3.054 1.00 97.62 208 GLN A O 1
ATOM 1647 N N . ILE A 1 209 ? -13.486 -1.891 3.979 1.00 96.38 209 ILE A N 1
ATOM 1648 C CA . ILE A 1 209 ? -14.318 -1.250 2.950 1.00 96.38 209 ILE A CA 1
ATOM 1649 C C . ILE A 1 209 ? -13.708 -1.390 1.555 1.00 96.38 209 ILE A C 1
ATOM 1651 O O . ILE A 1 209 ? -14.421 -1.712 0.607 1.00 96.38 209 ILE A O 1
ATOM 1655 N N . ARG A 1 210 ? -12.389 -1.217 1.426 1.00 94.50 210 ARG A N 1
ATOM 1656 C CA . ARG A 1 210 ? -11.693 -1.349 0.139 1.00 94.50 210 ARG A CA 1
ATOM 1657 C C . ARG A 1 210 ? -11.664 -2.778 -0.399 1.00 94.50 210 ARG A C 1
ATOM 1659 O O . ARG A 1 210 ? -11.584 -2.952 -1.612 1.00 94.50 210 ARG A O 1
ATOM 1666 N N . GLN A 1 211 ? -11.669 -3.783 0.474 1.00 94.88 211 GLN A N 1
ATOM 1667 C CA . GLN A 1 211 ? -11.695 -5.189 0.060 1.00 94.88 211 GLN A CA 1
ATOM 1668 C C . GLN A 1 211 ? -13.121 -5.680 -0.210 1.00 94.88 211 GLN A C 1
ATOM 1670 O O . GLN A 1 211 ? -13.322 -6.493 -1.104 1.00 94.88 211 GLN A O 1
ATOM 1675 N N . GLY A 1 212 ? -14.102 -5.133 0.507 1.00 95.12 212 GLY A N 1
ATOM 1676 C CA . GLY A 1 212 ? -15.496 -5.564 0.501 1.00 95.12 212 GLY A CA 1
ATOM 1677 C C . GLY A 1 212 ? -15.919 -5.996 1.904 1.00 95.12 212 GLY A C 1
ATOM 1678 O O . GLY A 1 212 ? -15.125 -6.564 2.650 1.00 95.12 212 GLY A O 1
ATOM 1679 N N . LYS A 1 213 ? -17.171 -5.723 2.290 1.00 93.19 213 LYS A N 1
ATOM 1680 C CA . LYS A 1 213 ? -17.655 -5.951 3.668 1.00 93.19 213 LYS A CA 1
ATOM 1681 C C . LYS A 1 213 ? -17.558 -7.418 4.116 1.00 93.19 213 LYS A C 1
ATOM 1683 O O . LYS A 1 213 ? -17.291 -7.666 5.285 1.00 93.19 213 LYS A O 1
ATOM 1688 N N . GLU A 1 214 ? -17.715 -8.358 3.184 1.00 93.50 214 GLU A N 1
ATOM 1689 C CA . GLU A 1 214 ? -17.682 -9.806 3.449 1.00 93.50 214 GLU A CA 1
ATOM 1690 C C . GLU A 1 214 ? -16.271 -10.415 3.434 1.00 93.50 214 GLU A C 1
ATOM 1692 O O . GLU A 1 214 ? -16.061 -11.520 3.941 1.00 93.50 214 GLU A O 1
ATOM 1697 N N . GLU A 1 215 ? -15.296 -9.703 2.861 1.00 96.56 215 GLU A N 1
ATOM 1698 C CA . GLU A 1 215 ? -13.934 -10.207 2.688 1.00 96.56 215 GLU A CA 1
ATOM 1699 C C . GLU A 1 215 ? -13.165 -10.266 4.014 1.00 96.56 215 GLU A C 1
ATOM 1701 O O . GLU A 1 215 ? -13.580 -9.722 5.038 1.00 96.56 215 GLU A O 1
ATOM 1706 N N . LEU A 1 216 ? -12.020 -10.944 4.023 1.00 97.06 216 LEU A N 1
ATOM 1707 C CA . LEU A 1 216 ? -11.149 -11.001 5.195 1.00 97.06 216 LEU A CA 1
ATOM 1708 C C . LEU A 1 216 ? -9.967 -10.060 5.032 1.00 97.06 216 LEU A C 1
ATOM 1710 O O . LEU A 1 216 ? -9.297 -10.068 4.004 1.00 97.06 216 LEU A O 1
ATOM 1714 N N . ILE A 1 217 ? -9.649 -9.315 6.087 1.00 97.88 217 ILE A N 1
ATOM 1715 C CA . ILE A 1 217 ? -8.497 -8.421 6.099 1.00 97.88 217 ILE A CA 1
ATOM 1716 C C . ILE A 1 217 ? -7.295 -9.055 6.798 1.00 97.88 217 ILE A C 1
ATOM 1718 O O . ILE A 1 217 ? -7.408 -9.848 7.738 1.00 97.88 217 ILE A O 1
ATOM 1722 N N . PHE A 1 218 ? -6.110 -8.633 6.366 1.00 97.31 218 PHE A N 1
ATOM 1723 C CA . PHE A 1 218 ? -4.841 -8.982 6.990 1.00 97.31 218 PHE A CA 1
ATOM 1724 C C . PHE A 1 218 ? -4.264 -7.765 7.706 1.00 97.31 218 PHE A C 1
ATOM 1726 O O . PHE A 1 218 ? -4.182 -6.680 7.132 1.00 97.31 218 PHE A O 1
ATOM 1733 N N . LEU A 1 219 ? -3.789 -7.967 8.936 1.00 97.25 219 LEU A N 1
ATOM 1734 C CA . LEU A 1 219 ? -3.107 -6.943 9.734 1.00 97.25 219 LEU A CA 1
ATOM 1735 C C . LEU A 1 219 ? -1.707 -7.438 10.137 1.00 97.25 219 LEU A C 1
ATOM 1737 O O . LEU A 1 219 ? -1.512 -7.898 11.265 1.00 97.25 219 LEU A O 1
ATOM 1741 N N . PRO A 1 220 ? -0.711 -7.402 9.227 1.00 95.88 220 PRO A N 1
ATOM 1742 C CA . PRO A 1 220 ? 0.646 -7.840 9.537 1.00 95.88 220 PRO A CA 1
ATOM 1743 C C . PRO A 1 220 ? 1.267 -6.916 10.590 1.00 95.88 220 PRO A C 1
ATOM 1745 O O . PRO A 1 220 ? 1.611 -5.775 10.292 1.00 95.88 220 PRO A O 1
ATOM 1748 N N . VAL A 1 221 ? 1.428 -7.410 11.820 1.00 96.81 221 VAL A N 1
ATOM 1749 C CA . VAL A 1 221 ? 1.799 -6.601 13.001 1.00 96.81 221 VAL A CA 1
ATOM 1750 C C . VAL A 1 221 ? 3.082 -5.781 12.832 1.00 96.81 221 VAL A C 1
ATOM 1752 O O . VAL A 1 221 ? 3.178 -4.677 13.355 1.00 96.81 221 VAL A O 1
ATOM 1755 N N . GLU A 1 222 ? 4.054 -6.272 12.063 1.00 96.12 222 GLU A N 1
ATOM 1756 C CA . GLU A 1 222 ? 5.283 -5.531 11.764 1.00 96.12 222 GLU A CA 1
ATOM 1757 C C . GLU A 1 222 ? 5.032 -4.338 10.833 1.00 96.12 222 GLU A C 1
ATOM 1759 O O . GLU A 1 222 ? 5.539 -3.245 11.072 1.00 96.12 222 GLU A O 1
ATOM 1764 N N . ARG A 1 223 ? 4.207 -4.517 9.792 1.00 96.25 223 ARG A N 1
ATOM 1765 C CA . ARG A 1 223 ? 3.796 -3.412 8.913 1.00 96.25 223 ARG A CA 1
ATOM 1766 C C . ARG A 1 223 ? 2.924 -2.417 9.658 1.00 96.25 223 ARG A C 1
ATOM 1768 O O . ARG A 1 223 ? 3.153 -1.224 9.521 1.00 96.25 223 ARG A O 1
ATOM 1775 N N . VAL A 1 224 ? 2.001 -2.903 10.491 1.00 97.75 224 VAL A N 1
ATOM 1776 C CA . VAL A 1 224 ? 1.203 -2.044 11.372 1.00 97.75 224 VAL A CA 1
ATOM 1777 C C . VAL A 1 224 ? 2.131 -1.198 12.241 1.00 97.75 224 VAL A C 1
ATOM 1779 O O . VAL A 1 224 ? 2.023 0.014 12.186 1.00 97.75 224 VAL A O 1
ATOM 1782 N N . GLY A 1 225 ? 3.102 -1.782 12.953 1.00 97.88 225 GLY A N 1
ATOM 1783 C CA . GLY A 1 225 ? 4.067 -1.018 13.757 1.00 97.88 225 GLY A CA 1
ATOM 1784 C C . GLY A 1 225 ? 4.801 0.071 12.964 1.00 97.88 225 GLY A C 1
ATOM 1785 O O . GLY A 1 225 ? 4.841 1.227 13.394 1.00 97.88 225 GLY A O 1
ATOM 1786 N N . ARG A 1 226 ? 5.295 -0.268 11.763 1.00 97.50 226 ARG A N 1
ATOM 1787 C CA . ARG A 1 226 ? 5.989 0.681 10.876 1.00 97.50 226 ARG A CA 1
ATOM 1788 C C . ARG A 1 226 ? 5.126 1.875 10.463 1.00 97.50 226 ARG A C 1
ATOM 1790 O O . ARG A 1 226 ? 5.659 2.978 10.411 1.00 97.50 226 ARG A O 1
ATOM 1797 N N . LEU A 1 227 ? 3.820 1.696 10.243 1.00 97.00 227 LEU A N 1
ATOM 1798 C CA . LEU A 1 227 ? 2.906 2.806 9.922 1.00 97.00 227 LEU A CA 1
ATOM 1799 C C . LEU A 1 227 ? 2.848 3.875 11.024 1.00 97.00 227 LEU A C 1
ATOM 1801 O O . LEU A 1 227 ? 2.681 5.053 10.728 1.00 97.00 227 LEU A O 1
ATOM 1805 N N . PHE A 1 228 ? 3.043 3.480 12.284 1.00 97.62 228 PHE A N 1
ATOM 1806 C CA . PHE A 1 228 ? 3.096 4.393 13.433 1.00 97.62 228 PHE A CA 1
ATOM 1807 C C . PHE A 1 228 ? 4.526 4.863 13.762 1.00 97.62 228 PHE A C 1
ATOM 1809 O O . PHE A 1 228 ? 4.745 5.533 14.773 1.00 97.62 228 PHE A O 1
ATOM 1816 N N . GLY A 1 229 ? 5.525 4.489 12.952 1.00 97.38 229 GLY A N 1
ATOM 1817 C CA . GLY A 1 229 ? 6.937 4.728 13.257 1.00 97.38 229 GLY A CA 1
ATOM 1818 C C . GLY A 1 229 ? 7.404 4.002 14.525 1.00 97.38 229 GLY A C 1
ATOM 1819 O O . GLY A 1 229 ? 8.254 4.514 15.254 1.00 97.38 229 GLY A O 1
ATOM 1820 N N . LYS A 1 230 ? 6.805 2.844 14.835 1.00 98.06 230 LYS A N 1
ATOM 1821 C CA . LYS A 1 230 ? 7.080 2.025 16.025 1.00 98.06 230 LYS A CA 1
ATOM 1822 C C . LYS A 1 230 ? 7.520 0.610 15.640 1.00 98.06 230 LYS A C 1
ATOM 1824 O O . LYS A 1 230 ? 7.520 0.218 14.475 1.00 98.06 230 LYS A O 1
ATOM 1829 N N . ASP A 1 231 ? 7.900 -0.168 16.648 1.00 97.94 231 ASP A N 1
ATOM 1830 C CA . ASP A 1 231 ? 8.283 -1.567 16.484 1.00 97.94 231 ASP A CA 1
ATOM 1831 C C . ASP A 1 231 ? 7.077 -2.510 16.266 1.00 97.94 231 ASP A C 1
ATOM 1833 O O . ASP A 1 231 ? 5.902 -2.149 16.396 1.00 97.94 231 ASP A O 1
ATOM 1837 N N . LYS A 1 232 ? 7.384 -3.775 15.961 1.00 97.50 232 LYS A N 1
ATOM 1838 C CA . LYS A 1 232 ? 6.401 -4.858 15.799 1.00 97.50 232 LYS A CA 1
ATOM 1839 C C . LYS A 1 232 ? 5.539 -5.086 17.049 1.00 97.50 232 LYS A C 1
ATOM 1841 O O . LYS A 1 232 ? 4.378 -5.475 16.923 1.00 97.50 232 LYS A O 1
ATOM 1846 N N . MET A 1 233 ? 6.093 -4.885 18.247 1.00 98.12 233 MET A N 1
ATOM 1847 C CA . MET A 1 233 ? 5.383 -5.122 19.507 1.00 98.12 233 MET A CA 1
ATOM 1848 C C . MET A 1 233 ? 4.247 -4.113 19.684 1.00 98.12 233 MET A C 1
ATOM 1850 O O . MET A 1 233 ? 3.147 -4.484 20.092 1.00 98.12 233 MET A O 1
ATOM 1854 N N . HIS A 1 234 ? 4.483 -2.852 19.324 1.00 98.44 234 HIS A N 1
ATOM 1855 C CA . HIS A 1 234 ? 3.448 -1.826 19.292 1.00 98.44 234 HIS A CA 1
ATOM 1856 C C . HIS A 1 234 ? 2.309 -2.207 18.333 1.00 98.44 234 HIS A C 1
ATOM 1858 O O . HIS A 1 234 ? 1.145 -2.176 18.730 1.00 98.44 234 HIS A O 1
ATOM 1864 N N . GLY A 1 235 ? 2.636 -2.670 17.121 1.00 98.31 235 GLY A N 1
ATOM 1865 C CA . GLY A 1 235 ? 1.637 -3.164 16.169 1.00 98.31 235 GLY A CA 1
ATOM 1866 C C . GLY A 1 235 ? 0.815 -4.344 16.706 1.00 98.31 235 GLY A C 1
ATOM 1867 O O . GLY A 1 235 ? -0.405 -4.350 16.563 1.00 98.31 235 GLY A O 1
ATOM 1868 N N . SER A 1 236 ? 1.452 -5.306 17.388 1.00 97.81 236 SER A N 1
ATOM 1869 C CA . SER A 1 236 ? 0.750 -6.426 18.045 1.00 97.81 236 SER A CA 1
ATOM 1870 C C . SER A 1 236 ? -0.246 -5.936 19.092 1.00 97.81 236 SER A C 1
ATOM 1872 O O . SER A 1 236 ? -1.409 -6.330 19.070 1.00 97.81 236 SER A O 1
ATOM 1874 N N . ARG A 1 237 ? 0.187 -5.021 19.969 1.00 98.50 237 ARG A N 1
ATOM 1875 C CA . ARG A 1 237 ? -0.657 -4.453 21.029 1.00 98.50 237 ARG A CA 1
ATOM 1876 C C . ARG A 1 237 ? -1.858 -3.700 20.465 1.00 98.50 237 ARG A C 1
ATOM 1878 O O . ARG A 1 237 ? -2.950 -3.837 21.004 1.00 98.50 237 ARG A O 1
ATOM 1885 N N . LEU A 1 238 ? -1.682 -2.940 19.382 1.00 98.62 238 LEU A N 1
ATOM 1886 C CA . LEU A 1 238 ? -2.796 -2.264 18.714 1.00 98.62 238 LEU A CA 1
ATOM 1887 C C . LEU A 1 238 ? -3.823 -3.270 18.189 1.00 98.62 238 LEU A C 1
ATOM 1889 O O . LEU A 1 238 ? -5.001 -3.143 18.505 1.00 98.62 238 LEU A O 1
ATOM 1893 N N . VAL A 1 239 ? -3.388 -4.298 17.453 1.00 98.38 239 VAL A N 1
ATOM 1894 C CA . VAL A 1 239 ? -4.295 -5.331 16.922 1.00 98.38 239 VAL A CA 1
ATOM 1895 C C . VAL A 1 239 ? -5.016 -6.072 18.054 1.00 98.38 239 VAL A C 1
ATOM 1897 O O . VAL A 1 239 ? -6.227 -6.269 17.984 1.00 98.38 239 VAL A O 1
ATOM 1900 N N . GLU A 1 240 ? -4.312 -6.421 19.131 1.00 98.19 240 GLU A N 1
ATOM 1901 C CA . GLU A 1 240 ? -4.912 -7.038 20.321 1.00 98.19 240 GLU A CA 1
ATOM 1902 C C . GLU A 1 240 ? -5.956 -6.138 20.993 1.00 98.19 240 GLU A C 1
ATOM 1904 O O . GLU A 1 240 ? -6.993 -6.638 21.430 1.00 98.19 240 GLU A O 1
ATOM 1909 N N . LEU A 1 241 ? -5.724 -4.821 21.059 1.00 98.44 241 LEU A N 1
ATOM 1910 C CA . LEU A 1 241 ? -6.711 -3.867 21.568 1.00 98.44 241 LEU A CA 1
ATOM 1911 C C . LEU A 1 241 ? -7.957 -3.835 20.676 1.00 98.44 241 LEU A C 1
ATOM 1913 O O . LEU A 1 241 ? -9.064 -3.909 21.205 1.00 98.44 241 LEU A O 1
ATOM 1917 N N . LEU A 1 242 ? -7.804 -3.792 19.347 1.00 98.50 242 LEU A N 1
ATOM 1918 C CA . LEU A 1 242 ? -8.945 -3.817 18.421 1.00 98.50 242 LEU A CA 1
ATOM 1919 C C . LEU A 1 242 ? -9.807 -5.073 18.611 1.00 98.50 242 LEU A C 1
ATOM 1921 O O . LEU A 1 242 ? -11.034 -4.974 18.629 1.00 98.50 242 LEU A O 1
ATOM 1925 N N . VAL A 1 243 ? -9.175 -6.236 18.804 1.00 98.31 243 VAL A N 1
ATOM 1926 C CA . VAL A 1 243 ? -9.879 -7.495 19.098 1.00 98.31 243 VAL A CA 1
ATOM 1927 C C . VAL A 1 243 ? -10.561 -7.429 20.465 1.00 98.31 243 VAL A C 1
ATOM 1929 O O . VAL A 1 243 ? -11.747 -7.724 20.587 1.00 98.31 243 VAL A O 1
ATOM 1932 N N . ARG A 1 244 ? -9.835 -7.006 21.507 1.00 98.06 244 ARG A N 1
ATOM 1933 C CA . ARG A 1 244 ? -10.347 -6.935 22.885 1.00 98.06 244 ARG A CA 1
ATOM 1934 C C . ARG A 1 244 ? -11.583 -6.045 23.010 1.00 98.06 244 ARG A C 1
ATOM 1936 O O . ARG A 1 244 ? -12.473 -6.373 23.790 1.00 98.06 244 ARG A O 1
ATOM 1943 N N . TYR A 1 245 ? -11.628 -4.931 22.283 1.00 98.06 245 TYR A N 1
ATOM 1944 C CA . TYR A 1 245 ? -12.747 -3.985 22.324 1.00 98.06 245 TYR A CA 1
ATOM 1945 C C . TYR A 1 245 ? -13.840 -4.273 21.286 1.00 98.06 245 TYR A C 1
ATOM 1947 O O . TYR A 1 245 ? -14.806 -3.518 21.198 1.00 98.06 245 TYR A O 1
ATOM 1955 N N . GLY A 1 246 ? -13.735 -5.379 20.539 1.00 97.75 246 GLY A N 1
ATOM 1956 C CA . GLY A 1 246 ? -14.757 -5.791 19.577 1.00 97.75 246 GLY A CA 1
ATOM 1957 C C . GLY A 1 246 ? -14.874 -4.853 18.376 1.00 97.75 246 GLY A C 1
ATOM 1958 O O . GLY A 1 246 ? -15.964 -4.691 17.835 1.00 97.75 246 GLY A O 1
ATOM 1959 N N . ILE A 1 247 ? -13.769 -4.215 17.979 1.00 98.31 247 ILE A N 1
ATOM 1960 C CA . ILE A 1 247 ? -13.684 -3.452 16.725 1.00 98.31 247 ILE A CA 1
ATOM 1961 C C . ILE A 1 247 ? -13.480 -4.409 15.547 1.00 98.31 247 ILE A C 1
ATOM 1963 O O . ILE A 1 247 ? -14.075 -4.244 14.484 1.00 98.31 247 ILE A O 1
ATOM 1967 N N . ILE A 1 248 ? -12.647 -5.430 15.752 1.00 98.31 248 ILE A N 1
ATOM 1968 C CA . ILE A 1 248 ? -12.420 -6.514 14.795 1.00 98.31 248 ILE A CA 1
ATOM 1969 C C . ILE A 1 248 ? -12.588 -7.865 15.492 1.00 98.31 248 ILE A C 1
ATOM 1971 O O . ILE A 1 248 ? -12.349 -7.984 16.693 1.00 98.31 248 ILE A O 1
ATOM 1975 N N . GLU A 1 249 ? -12.930 -8.897 14.731 1.00 98.12 249 GLU A N 1
ATOM 1976 C CA . GLU A 1 249 ? -12.890 -10.291 15.174 1.00 98.12 249 GLU A CA 1
ATOM 1977 C C . GLU A 1 249 ? -11.771 -11.063 14.469 1.00 98.12 249 GLU A C 1
ATOM 1979 O O . GLU A 1 249 ? -11.366 -10.732 13.352 1.00 98.12 249 GLU A O 1
ATOM 1984 N N . ILE A 1 250 ? -11.265 -12.105 15.129 1.00 98.06 250 ILE A N 1
ATOM 1985 C CA . ILE A 1 250 ? -10.327 -13.054 14.527 1.00 98.06 250 ILE A CA 1
ATOM 1986 C C . ILE A 1 250 ? -11.156 -14.139 13.841 1.00 98.06 250 ILE A C 1
ATOM 1988 O O . ILE A 1 250 ? -11.829 -14.910 14.520 1.00 98.06 250 ILE A O 1
ATOM 1992 N N . VAL A 1 251 ? -11.081 -14.219 12.512 1.00 97.19 251 VAL A N 1
ATOM 1993 C CA . VAL A 1 251 ? -11.790 -15.254 11.738 1.00 97.19 251 VAL A CA 1
ATOM 1994 C C . VAL A 1 251 ? -10.944 -16.518 11.613 1.00 97.19 251 VAL A C 1
ATOM 1996 O O . VAL A 1 251 ? -11.466 -17.625 11.703 1.00 97.19 251 VAL A O 1
ATOM 1999 N N . ASN A 1 252 ? -9.626 -16.362 11.451 1.00 93.50 252 ASN A N 1
ATOM 2000 C CA . ASN A 1 252 ? -8.680 -17.472 11.478 1.00 93.50 252 ASN A CA 1
ATOM 2001 C C . ASN A 1 252 ? -7.512 -17.136 12.410 1.00 93.50 252 ASN A C 1
ATOM 2003 O O . ASN A 1 252 ? -6.724 -16.222 12.145 1.00 93.50 252 ASN A O 1
ATOM 2007 N N . ALA A 1 253 ? -7.427 -17.876 13.516 1.00 91.25 253 ALA A N 1
ATOM 2008 C CA . ALA A 1 253 ? -6.379 -17.723 14.518 1.00 91.25 253 ALA A CA 1
ATOM 2009 C C . ALA A 1 253 ? -5.115 -18.539 14.199 1.00 91.25 253 ALA A C 1
ATOM 2011 O O . ALA A 1 253 ? -4.063 -18.250 14.782 1.00 91.25 253 ALA A O 1
ATOM 2012 N N . ASP A 1 254 ? -5.212 -19.512 13.285 1.00 88.69 254 ASP A N 1
ATOM 2013 C CA . ASP A 1 254 ? -4.159 -20.469 12.954 1.00 88.69 254 ASP A CA 1
ATOM 2014 C C . ASP A 1 254 ? -3.054 -19.777 12.155 1.00 88.69 254 ASP A C 1
ATOM 2016 O O . ASP A 1 254 ? -3.015 -19.763 10.924 1.00 88.69 254 ASP A O 1
ATOM 2020 N N . PHE A 1 255 ? -2.129 -19.167 12.891 1.00 84.25 255 PHE A N 1
ATOM 2021 C CA . PHE A 1 255 ? -0.883 -18.678 12.333 1.00 84.25 255 PHE A CA 1
ATOM 2022 C C . PHE A 1 255 ? 0.076 -19.851 12.140 1.00 84.25 255 PHE A C 1
ATOM 2024 O O . PHE A 1 255 ? 0.445 -20.518 13.106 1.00 84.25 255 PHE A O 1
ATOM 2031 N N . SER A 1 256 ? 0.537 -20.054 10.910 1.00 84.38 256 SER A N 1
ATOM 2032 C CA . SER A 1 256 ? 1.585 -21.024 10.614 1.00 84.38 256 SER A CA 1
ATOM 2033 C C . SER A 1 256 ? 2.635 -20.383 9.728 1.00 84.38 256 SER A C 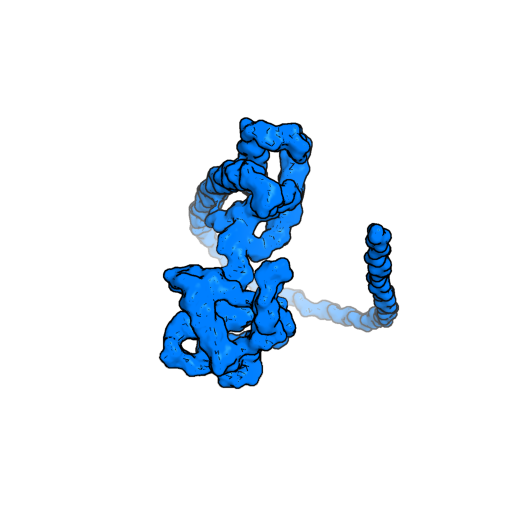1
ATOM 2035 O O . SER A 1 256 ? 2.375 -20.041 8.575 1.00 84.38 256 SER A O 1
ATOM 2037 N N . TYR A 1 257 ? 3.838 -20.218 10.278 1.00 78.88 257 TYR A N 1
ATOM 2038 C CA . TYR A 1 257 ? 4.970 -19.697 9.521 1.00 78.88 257 TYR A CA 1
ATOM 2039 C C . TYR A 1 257 ? 5.397 -20.677 8.424 1.00 78.88 257 TYR A C 1
ATOM 2041 O O . TYR A 1 257 ? 5.629 -20.265 7.293 1.00 78.88 257 TYR A O 1
ATOM 2049 N N . THR A 1 258 ? 5.430 -21.974 8.743 1.00 84.25 258 THR A N 1
ATOM 2050 C CA . THR A 1 258 ? 5.813 -23.040 7.808 1.00 84.25 258 THR A CA 1
ATOM 2051 C C . THR A 1 258 ? 4.812 -23.214 6.670 1.00 84.25 258 THR A C 1
ATOM 2053 O O . THR A 1 258 ? 5.209 -23.558 5.564 1.00 84.25 258 THR A O 1
ATOM 2056 N N . GLU A 1 259 ? 3.525 -22.953 6.911 1.00 84.50 259 GLU A N 1
ATOM 2057 C CA . GLU A 1 259 ? 2.484 -23.010 5.875 1.00 84.50 259 GLU A CA 1
ATOM 2058 C C . GLU A 1 259 ? 2.198 -21.644 5.233 1.00 84.50 259 GLU A C 1
ATOM 2060 O O . GLU A 1 259 ? 1.252 -21.522 4.457 1.00 84.50 259 GLU A O 1
ATOM 2065 N N . HIS A 1 260 ? 2.970 -20.604 5.573 1.00 80.62 260 HIS A N 1
ATOM 2066 C CA . HIS A 1 260 ? 2.747 -19.224 5.131 1.00 80.62 260 HIS A CA 1
ATOM 2067 C C . HIS A 1 260 ? 1.311 -18.711 5.375 1.00 80.62 260 HIS A C 1
ATOM 2069 O O . HIS A 1 260 ? 0.780 -17.905 4.608 1.00 80.62 260 HIS A O 1
ATOM 2075 N N . LYS A 1 261 ? 0.674 -19.149 6.470 1.00 86.81 261 LYS A N 1
ATOM 2076 C CA . LYS A 1 261 ? -0.679 -18.732 6.864 1.00 86.81 261 LYS A CA 1
ATOM 2077 C C . LYS A 1 261 ? -0.626 -17.583 7.863 1.00 86.81 261 LYS A C 1
ATOM 2079 O O . LYS A 1 261 ? -0.147 -17.732 8.989 1.00 86.81 261 LYS A O 1
ATOM 2084 N N . ALA A 1 262 ? -1.148 -16.433 7.448 1.00 90.25 262 ALA A N 1
ATOM 2085 C CA . ALA A 1 262 ? -1.339 -15.272 8.307 1.00 90.25 262 ALA A CA 1
ATOM 2086 C C . ALA A 1 262 ? -2.706 -15.316 9.010 1.00 90.25 262 ALA A C 1
ATOM 2088 O O . ALA A 1 262 ? -3.676 -15.827 8.455 1.00 90.25 262 ALA A O 1
ATOM 2089 N N . LYS A 1 263 ? -2.791 -14.715 10.206 1.00 95.50 263 LYS A N 1
ATOM 2090 C CA . LYS A 1 263 ? -4.078 -14.487 10.878 1.00 95.50 263 LYS A CA 1
ATOM 2091 C C . LYS A 1 263 ? -4.958 -13.581 10.023 1.00 95.50 263 LYS A C 1
ATOM 2093 O O . LYS A 1 263 ? -4.475 -12.563 9.515 1.00 95.50 263 LYS A O 1
ATOM 2098 N N . THR A 1 264 ? -6.236 -13.922 9.930 1.00 96.94 264 THR A N 1
ATOM 2099 C CA . THR A 1 264 ? -7.238 -13.121 9.223 1.00 96.94 264 THR A CA 1
ATOM 2100 C C . THR A 1 264 ? -8.239 -12.535 10.199 1.00 96.94 264 THR A C 1
ATOM 2102 O O . THR A 1 264 ? -8.651 -13.186 11.165 1.00 96.94 264 THR A O 1
ATOM 2105 N N . TYR A 1 265 ? -8.659 -11.313 9.908 1.00 98.31 265 TYR A N 1
ATOM 2106 C CA . TYR A 1 265 ? -9.584 -10.554 10.732 1.00 98.31 265 TYR A CA 1
ATOM 2107 C C . TYR A 1 265 ? -10.772 -10.092 9.895 1.00 98.31 265 TYR A C 1
ATOM 2109 O O . TYR A 1 265 ? -10.698 -10.059 8.665 1.00 98.31 265 TYR A O 1
ATOM 2117 N N . ARG A 1 266 ? -11.849 -9.707 10.573 1.00 98.31 266 ARG A N 1
ATOM 2118 C CA . ARG A 1 266 ? -12.985 -9.004 9.978 1.00 98.31 266 ARG A CA 1
ATOM 2119 C C . ARG A 1 266 ? -13.330 -7.797 10.835 1.00 98.31 266 ARG A C 1
ATOM 2121 O O . ARG A 1 266 ? -13.330 -7.895 12.061 1.00 98.31 266 ARG A O 1
ATOM 2128 N N . PHE A 1 267 ? -13.605 -6.664 10.199 1.00 98.25 267 PHE A N 1
ATOM 2129 C CA . PHE A 1 267 ? -14.116 -5.491 10.903 1.00 98.25 267 PHE A CA 1
ATOM 2130 C C . PHE A 1 267 ? -15.607 -5.660 11.240 1.00 98.25 267 PHE A C 1
ATOM 2132 O O . PHE A 1 267 ? -16.394 -6.050 10.380 1.00 98.25 267 PHE A O 1
ATOM 2139 N N . ILE A 1 268 ? -16.010 -5.353 12.477 1.00 97.56 268 ILE A N 1
ATOM 2140 C CA . ILE A 1 268 ? -17.388 -5.561 12.947 1.00 97.56 268 ILE A CA 1
ATOM 2141 C C . ILE A 1 268 ? -18.201 -4.269 12.769 1.00 97.56 268 ILE A C 1
ATOM 2143 O O . ILE A 1 268 ? -18.290 -3.439 13.681 1.00 97.56 268 ILE A O 1
ATOM 2147 N N . PHE A 1 269 ? -18.805 -4.101 11.588 1.00 96.12 269 PHE A N 1
ATOM 2148 C CA . PHE A 1 269 ? -19.584 -2.903 11.237 1.00 96.12 269 PHE A CA 1
ATOM 2149 C C . PHE A 1 269 ? -20.797 -2.671 12.157 1.00 96.12 269 PHE A C 1
ATOM 2151 O O . PHE A 1 269 ? -21.073 -1.538 12.539 1.00 96.12 269 PHE A O 1
ATOM 2158 N N . ASP A 1 270 ? -21.455 -3.739 12.608 1.00 95.19 270 ASP A N 1
ATOM 2159 C CA . ASP A 1 270 ? -22.675 -3.651 13.427 1.00 95.19 270 ASP A CA 1
ATOM 2160 C C . ASP A 1 270 ? -22.403 -3.724 14.939 1.00 95.19 270 ASP A C 1
ATOM 2162 O O . ASP A 1 270 ? -23.298 -3.972 15.745 1.00 95.19 270 ASP A O 1
ATOM 2166 N N . SER A 1 271 ? -21.152 -3.514 15.358 1.00 93.94 271 SER A N 1
ATOM 2167 C CA . SER A 1 271 ? -20.751 -3.643 16.766 1.00 93.94 271 SER A CA 1
ATOM 21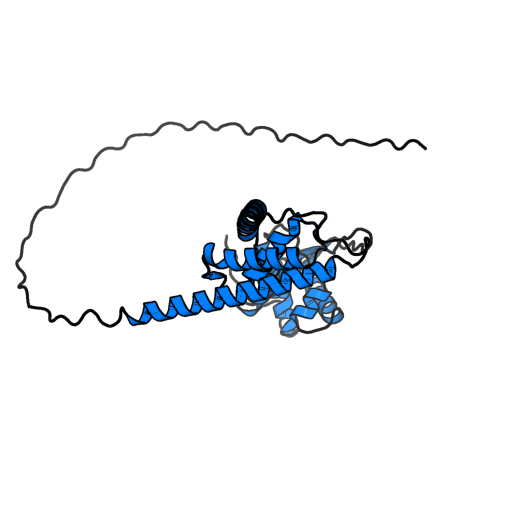68 C C . SER A 1 271 ? -21.365 -2.577 17.680 1.00 93.94 271 SER A C 1
ATOM 2170 O O . SER A 1 271 ? -21.385 -2.749 18.900 1.00 93.94 271 SER A O 1
ATOM 2172 N N . GLY A 1 272 ? -21.787 -1.436 17.122 1.00 95.88 272 GLY A N 1
ATOM 2173 C CA . GLY A 1 272 ? -22.100 -0.231 17.895 1.00 95.88 272 GLY A CA 1
ATOM 2174 C C . GLY A 1 272 ? -20.889 0.329 18.658 1.00 95.88 272 GLY A C 1
ATOM 2175 O O . GLY A 1 272 ? -21.054 1.199 19.506 1.00 95.88 272 GLY A O 1
ATOM 2176 N N . ARG A 1 273 ? -19.673 -0.171 18.380 1.00 96.75 273 ARG A N 1
ATOM 2177 C CA . ARG A 1 273 ? -18.417 0.206 19.054 1.00 96.75 273 ARG A CA 1
ATOM 2178 C C . ARG A 1 273 ? -17.644 1.290 18.319 1.00 96.75 273 ARG A C 1
ATOM 2180 O O . ARG A 1 273 ? -16.482 1.528 18.631 1.00 96.75 273 ARG A O 1
ATOM 2187 N N . TYR A 1 274 ? -18.244 1.936 17.329 1.00 97.19 274 TYR A N 1
ATOM 2188 C CA . TYR A 1 274 ? -17.639 3.074 16.657 1.00 97.19 274 TYR A CA 1
ATOM 2189 C C . TYR A 1 274 ? -18.702 3.967 16.015 1.00 97.19 274 TYR A C 1
ATOM 2191 O O . TYR A 1 274 ? -19.842 3.559 15.801 1.00 97.19 274 TYR A O 1
ATOM 2199 N N . ARG A 1 275 ? -18.299 5.191 15.672 1.00 96.62 275 ARG A N 1
ATOM 2200 C CA . ARG A 1 275 ? -19.038 6.107 14.796 1.00 96.62 275 ARG A CA 1
ATOM 2201 C C . ARG A 1 275 ? -18.156 6.436 13.601 1.00 96.62 275 ARG A C 1
ATOM 2203 O O . ARG A 1 275 ? -17.018 6.852 13.792 1.00 96.62 275 ARG A O 1
ATOM 2210 N N . GLY A 1 276 ? -18.640 6.214 12.388 1.00 91.12 276 GLY A N 1
ATOM 2211 C CA . GLY A 1 276 ? -17.870 6.413 11.158 1.00 91.12 276 GLY A CA 1
ATOM 2212 C C . GLY A 1 276 ? -18.667 7.167 10.097 1.00 91.12 276 GLY A C 1
ATOM 2213 O O . GLY A 1 276 ? -19.822 7.518 10.348 1.00 91.12 276 GLY A O 1
ATOM 2214 N N . PRO A 1 277 ? -18.064 7.425 8.925 1.00 90.12 277 PRO A N 1
ATOM 2215 C CA . PRO A 1 277 ? -18.803 7.937 7.778 1.00 90.12 277 PRO A CA 1
ATOM 2216 C C . PRO A 1 277 ? -19.938 6.975 7.405 1.00 90.12 277 PRO A C 1
ATOM 2218 O O . PRO A 1 277 ? -19.809 5.759 7.582 1.00 90.12 277 PRO A O 1
ATOM 2221 N N . GLU A 1 278 ? -21.041 7.521 6.888 1.00 84.50 278 GLU A N 1
ATOM 2222 C CA . GLU A 1 278 ? -22.124 6.703 6.343 1.00 84.50 278 GLU A CA 1
ATOM 2223 C C . GLU A 1 278 ? -21.564 5.811 5.234 1.00 84.50 278 GLU A C 1
ATOM 2225 O O . GLU A 1 278 ? -20.898 6.276 4.305 1.00 84.50 278 GLU A O 1
ATOM 2230 N N . LEU A 1 279 ? -21.781 4.505 5.372 1.00 77.75 279 LEU A N 1
ATOM 2231 C CA . LEU A 1 279 ? -21.335 3.552 4.372 1.00 77.75 279 LEU A CA 1
ATOM 2232 C C . LEU A 1 279 ? -22.165 3.755 3.101 1.00 77.75 279 LEU A C 1
ATOM 2234 O O . LEU A 1 279 ? -23.387 3.879 3.211 1.00 77.75 279 LEU A O 1
ATOM 2238 N N . PRO A 1 280 ? -21.549 3.741 1.906 1.00 69.56 280 PRO A N 1
ATOM 2239 C CA . PRO A 1 280 ? -22.321 3.649 0.677 1.00 69.56 280 PRO A CA 1
ATOM 2240 C C . PRO A 1 280 ? -23.218 2.403 0.749 1.00 69.56 280 PRO A C 1
ATOM 2242 O O . PRO A 1 280 ? -22.795 1.350 1.255 1.00 69.56 280 PRO A O 1
ATOM 2245 N N . SER A 1 281 ? -24.475 2.592 0.335 1.00 69.62 281 SER A N 1
ATOM 2246 C CA . SER A 1 281 ? -25.507 1.549 0.307 1.00 69.62 281 SER A CA 1
ATOM 2247 C C . SER A 1 281 ? -25.183 0.465 -0.708 1.00 69.62 281 SER A C 1
ATOM 2249 O O . SER A 1 281 ? -24.552 0.782 -1.742 1.00 69.62 281 SER A O 1
#

Sequence (281 aa):
MKHSISIYPIRRNATTPREQLSPLTDTESVTQRNRRARESETQEPQEKKETQETREKKGSTSSIRTTFRDQAVESAMDAAEEFLNNLDVGPESGSVQEWQLMFRLARRLSALPGAANAVLSDYRPAVEAFCEVLRESGEIGRFVDISEEAIEDRWIEFVADLHKVRFPEGMGPLEVAFEEAKRAPITPEPAAIGPDYVLAASTAFYLQIRQGKEELIFLPVERVGRLFGKDKMHGSRLVELLVRYGIIEIVNADFSYTEHKAKTYRFIFDSGRYRGPELPS

pLDDT: mean 81.22, std 19.48, range [37.75, 98.62]

Foldseek 3Di:
DDDDDDDDDDDDDDDDDDDDDDDDDDDDDDDDDDDDDDDDDDDDDDDPPDDDVVPPVVVVVVVLLVVLLVVLQVQLLVLLVVLVVQQPPDPVSPRDDPLCSLLLSLLASCPDPCNVVDDLVSNLNNLLSNLVSNVVVCPCVPPFDSPPVRSVVSSVSNVVNNVVPPHHPPDDLLNVQLVVCVVFWWFFPPNVVDDLLRSLLSSLVSSCLVVDQPDWDAQQLQVSQVSVVHGSVVSVVSVVVCCVLQQKHFPDPDDDPPVVDGTIIHGDPPPVRIGGPDRDD

Radius of gyration: 28.76 Å; chains: 1; bounding box: 72×96×60 Å

Secondary structure (DSSP, 8-state):
----------PPPPPPP----PPPPP------------------------SSTTSSHHHHHHHHHHHHHHHHHHHHHHHHHHHHHHHSS-TTS-PPPTTHHHHHHHHHHTTSTTGGG--HHHHHHHHHHHHHHHHHTSTTTTT---SHHHHHHHHHHHHHHHTT-SS-TT--HHHHHHHHHHHS--EESSGGG-HHHHHHHHHHHHHHHHH-TTSPEE--HHHHHHHTT--HHHHHHHHHHHHHTTSEEEEE---BTTTTB--EEEE-TTSSSEE-PPPP-